Protein AF-A0A8T2WSV2-F1 (afdb_monomer_lite)

Structure (mmCIF, N/CA/C/O backbone):
data_AF-A0A8T2WSV2-F1
#
_entry.id   AF-A0A8T2WSV2-F1
#
loop_
_atom_site.group_PDB
_atom_site.id
_atom_site.type_symbol
_atom_site.label_atom_id
_atom_site.label_alt_id
_atom_site.label_comp_id
_atom_site.label_asym_id
_atom_site.label_entity_id
_atom_site.label_seq_id
_atom_site.pdbx_PDB_ins_code
_atom_site.Cartn_x
_atom_site.Cartn_y
_atom_site.Cartn_z
_atom_site.occupancy
_atom_site.B_iso_or_equiv
_atom_site.auth_seq_id
_atom_site.auth_comp_id
_atom_site.auth_asym_id
_atom_site.auth_atom_id
_atom_site.pdbx_PDB_model_num
ATOM 1 N N . CYS A 1 1 ? 19.394 -16.158 -16.294 1.00 83.94 1 CYS A N 1
ATOM 2 C CA . CYS A 1 1 ? 19.878 -14.845 -16.776 1.00 83.94 1 CYS A CA 1
ATOM 3 C C . CYS A 1 1 ? 18.681 -14.036 -17.271 1.00 83.94 1 CYS A C 1
ATOM 5 O O . CYS A 1 1 ? 17.836 -14.617 -17.945 1.00 83.94 1 CYS A O 1
ATOM 7 N N . VAL A 1 2 ? 18.602 -12.743 -16.931 1.00 94.44 2 VAL A N 1
ATOM 8 C CA . VAL A 1 2 ? 17.481 -11.845 -17.284 1.00 94.44 2 VAL A CA 1
ATOM 9 C C . VAL A 1 2 ? 17.234 -11.789 -18.789 1.00 94.44 2 VAL A C 1
ATOM 11 O O . VAL A 1 2 ? 16.086 -11.891 -19.203 1.00 94.44 2 VAL A O 1
ATOM 14 N N . ARG A 1 3 ? 18.295 -11.767 -19.607 1.00 94.62 3 ARG A N 1
ATOM 15 C CA . ARG A 1 3 ? 18.187 -11.818 -21.074 1.00 94.62 3 ARG A CA 1
ATOM 16 C C . ARG A 1 3 ? 17.367 -13.021 -21.554 1.00 94.62 3 ARG A C 1
ATOM 18 O O . ARG A 1 3 ? 16.332 -12.837 -22.171 1.00 94.62 3 ARG A O 1
ATOM 25 N N . LYS A 1 4 ? 17.735 -14.237 -21.127 1.00 96.75 4 LYS A N 1
ATOM 26 C CA . LYS A 1 4 ? 17.003 -15.476 -21.464 1.00 96.75 4 LYS A CA 1
ATOM 27 C C . LYS A 1 4 ? 15.525 -15.424 -21.052 1.00 96.75 4 LYS A C 1
ATOM 29 O O . LYS A 1 4 ? 14.680 -15.997 -21.730 1.00 96.75 4 LYS A O 1
ATOM 34 N N . PHE A 1 5 ? 15.210 -14.788 -19.922 1.00 97.94 5 PHE A N 1
ATOM 35 C CA . PHE A 1 5 ? 13.823 -14.644 -19.483 1.00 97.94 5 PHE A CA 1
ATOM 36 C C . PHE A 1 5 ? 13.072 -13.608 -20.333 1.00 97.94 5 PHE A C 1
ATOM 38 O O . PHE A 1 5 ? 11.954 -13.881 -20.761 1.00 97.94 5 PHE A O 1
ATOM 45 N N . SER A 1 6 ? 13.705 -12.479 -20.660 1.00 96.06 6 SER A N 1
ATOM 46 C CA . SER A 1 6 ? 13.171 -11.475 -21.589 1.00 96.06 6 SER A CA 1
ATOM 47 C C . SER A 1 6 ? 12.879 -12.067 -22.968 1.00 96.06 6 SER A C 1
ATOM 49 O O . SER A 1 6 ? 11.785 -11.867 -23.492 1.00 96.06 6 SER A O 1
ATOM 51 N N . ASP A 1 7 ? 13.805 -12.858 -23.516 1.00 95.81 7 ASP A N 1
ATOM 52 C CA . ASP A 1 7 ? 13.671 -13.507 -24.829 1.00 95.81 7 ASP A CA 1
ATOM 53 C C . ASP A 1 7 ? 12.511 -14.514 -24.872 1.00 95.81 7 ASP A C 1
ATOM 55 O O . ASP A 1 7 ? 11.980 -14.816 -25.936 1.00 95.81 7 ASP A O 1
ATOM 59 N N . SER A 1 8 ? 12.080 -15.026 -23.712 1.00 97.62 8 SER A N 1
ATOM 60 C CA . SER A 1 8 ? 10.947 -15.953 -23.626 1.00 97.62 8 SER A CA 1
ATOM 61 C C . SER A 1 8 ? 9.575 -15.284 -23.777 1.00 97.62 8 SER A C 1
ATOM 63 O O . SER A 1 8 ? 8.568 -15.985 -23.828 1.00 97.62 8 SER A O 1
ATOM 65 N N . GLY A 1 9 ? 9.509 -13.947 -23.785 1.00 96.69 9 GLY A N 1
ATOM 66 C CA . GLY A 1 9 ? 8.253 -13.193 -23.880 1.00 96.69 9 GLY A CA 1
ATOM 67 C C . GLY A 1 9 ? 7.376 -13.239 -22.621 1.00 96.69 9 GLY A C 1
ATOM 68 O O . GLY A 1 9 ? 6.286 -12.672 -22.613 1.00 96.69 9 GLY A O 1
ATOM 69 N N . LYS A 1 10 ? 7.835 -13.883 -21.539 1.00 98.12 10 LYS A N 1
ATOM 70 C CA . LYS A 1 10 ? 7.108 -13.943 -20.262 1.00 98.12 10 LYS A CA 1
ATOM 71 C C . LYS A 1 10 ? 7.056 -12.571 -19.573 1.00 98.12 10 LYS A C 1
ATOM 73 O O . LYS A 1 10 ? 7.973 -11.771 -19.778 1.00 98.12 10 LYS A O 1
ATOM 78 N N . PRO A 1 11 ? 6.029 -12.293 -18.748 1.00 98.31 11 PRO A N 1
ATOM 79 C CA . PRO A 1 11 ? 5.915 -11.022 -18.038 1.00 98.31 11 PRO A CA 1
ATOM 80 C C . PRO A 1 11 ? 7.121 -10.722 -17.142 1.00 98.31 11 PRO A C 1
ATOM 82 O O . PRO A 1 11 ? 7.507 -11.550 -16.319 1.00 98.31 11 PRO A O 1
ATOM 85 N N . ILE A 1 12 ? 7.679 -9.520 -17.268 1.00 98.38 12 ILE A N 1
ATOM 86 C CA . ILE A 1 12 ? 8.716 -8.960 -16.398 1.00 98.38 12 ILE A CA 1
ATOM 87 C C . ILE A 1 12 ? 8.148 -7.704 -15.751 1.00 98.38 12 ILE A C 1
ATOM 89 O O . ILE A 1 12 ? 7.806 -6.750 -16.444 1.00 98.38 12 ILE A O 1
ATOM 93 N N . GLY A 1 13 ? 8.087 -7.701 -14.424 1.00 98.06 13 GLY A N 1
ATOM 94 C CA . GLY A 1 13 ? 7.873 -6.497 -13.638 1.00 98.06 13 GLY A CA 1
ATOM 95 C C . GLY A 1 13 ? 9.214 -5.947 -13.158 1.00 98.06 13 GLY A C 1
ATOM 96 O O . GLY A 1 13 ? 10.043 -6.705 -12.651 1.00 98.06 13 GLY A O 1
ATOM 97 N N . SER A 1 14 ? 9.439 -4.647 -13.319 1.00 98.06 14 SER A N 1
ATOM 98 C CA . SER A 1 14 ? 10.581 -3.943 -12.740 1.00 98.06 14 SER A CA 1
ATOM 99 C C . SER A 1 14 ? 10.152 -2.610 -12.138 1.00 98.06 14 SER A C 1
ATOM 101 O O . SER A 1 14 ? 9.252 -1.944 -12.641 1.00 98.06 14 SER A O 1
ATOM 103 N N . ILE A 1 15 ? 10.768 -2.219 -11.029 1.00 97.62 15 ILE A N 1
ATOM 104 C CA . ILE A 1 15 ? 10.386 -1.013 -10.296 1.00 97.62 15 ILE A CA 1
ATOM 105 C C . ILE A 1 15 ? 11.621 -0.314 -9.735 1.00 97.62 15 ILE A C 1
ATOM 107 O O . ILE A 1 15 ? 12.613 -0.968 -9.396 1.00 97.62 15 ILE A O 1
ATOM 111 N N . CYS A 1 16 ? 11.569 1.016 -9.622 1.00 93.88 16 CYS A N 1
ATOM 112 C CA . CYS A 1 16 ? 12.642 1.817 -9.031 1.00 93.88 16 CYS A CA 1
ATOM 113 C C . CYS A 1 16 ? 13.994 1.542 -9.723 1.00 93.88 16 CYS A C 1
ATOM 115 O O . CYS A 1 16 ? 14.119 1.771 -10.926 1.00 93.88 16 CYS A O 1
ATOM 117 N N . HIS A 1 17 ? 14.992 1.016 -9.010 1.00 97.25 17 HIS A N 1
ATOM 118 C CA . HIS A 1 17 ? 16.324 0.731 -9.558 1.00 97.25 17 HIS A CA 1
ATOM 119 C C . HIS A 1 17 ? 16.458 -0.647 -10.224 1.00 97.25 17 HIS A C 1
ATOM 121 O O . HIS A 1 17 ? 17.469 -0.906 -10.878 1.00 97.25 17 HIS A O 1
ATOM 127 N N . GLY A 1 18 ? 15.440 -1.515 -10.145 1.00 96.44 18 GLY A N 1
ATOM 128 C CA . GLY A 1 18 ? 15.451 -2.819 -10.825 1.00 96.44 18 GLY A CA 1
ATOM 129 C C . GLY A 1 18 ? 15.656 -2.704 -12.342 1.00 96.44 18 GLY A C 1
ATOM 130 O O . GLY A 1 18 ? 16.174 -3.616 -12.988 1.00 96.44 18 GLY A O 1
ATOM 131 N N . HIS A 1 19 ? 15.318 -1.547 -12.918 1.00 96.12 19 HIS A N 1
ATOM 132 C CA . HIS A 1 19 ? 15.505 -1.223 -14.330 1.00 96.12 19 HIS A CA 1
ATOM 133 C C . HIS A 1 19 ? 16.965 -1.270 -14.787 1.00 96.12 19 HIS A C 1
ATOM 135 O O . HIS A 1 19 ? 17.211 -1.605 -15.944 1.00 96.12 19 HIS A O 1
ATOM 141 N N . LEU A 1 20 ? 17.933 -1.017 -13.897 1.00 97.38 20 LEU A N 1
ATOM 142 C CA . LEU A 1 20 ? 19.360 -1.094 -14.235 1.00 97.38 20 LEU A CA 1
ATOM 143 C C . LEU A 1 20 ? 19.755 -2.498 -14.704 1.00 97.38 20 LEU A C 1
ATOM 145 O O . LEU A 1 20 ? 20.563 -2.646 -15.617 1.00 97.38 20 LEU A O 1
ATOM 149 N N . ILE A 1 21 ? 19.131 -3.533 -14.138 1.00 97.56 21 ILE A N 1
ATOM 150 C CA . ILE A 1 21 ? 19.370 -4.921 -14.542 1.00 97.56 21 ILE A CA 1
ATOM 151 C C . ILE A 1 21 ? 18.804 -5.174 -15.946 1.00 97.56 21 ILE A C 1
ATOM 153 O O . ILE A 1 21 ? 19.440 -5.850 -16.755 1.00 97.56 21 ILE A O 1
ATOM 157 N N . LEU A 1 22 ? 17.631 -4.612 -16.264 1.00 96.94 22 LEU A N 1
ATOM 158 C CA . LEU A 1 22 ? 17.036 -4.732 -17.600 1.00 96.94 22 LEU A CA 1
ATOM 159 C C . LEU A 1 22 ? 17.861 -3.987 -18.657 1.00 96.94 22 LEU A C 1
ATOM 161 O O . LEU A 1 22 ? 18.062 -4.513 -19.753 1.00 96.94 22 LEU 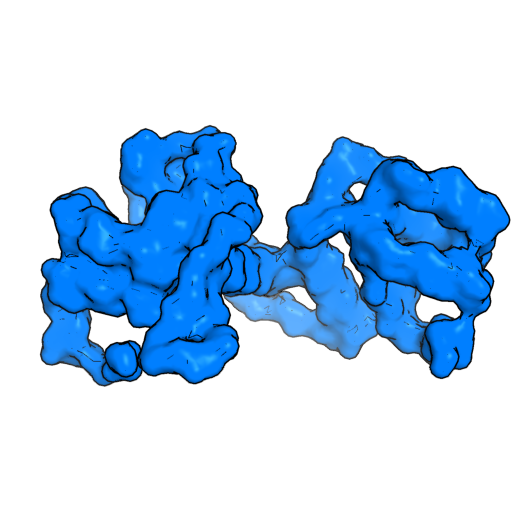A O 1
ATOM 165 N N . ALA A 1 23 ? 18.366 -2.799 -18.315 1.00 97.12 23 ALA A N 1
ATOM 166 C CA . ALA A 1 23 ? 19.265 -2.018 -19.157 1.00 97.12 23 ALA A CA 1
ATOM 167 C C . ALA A 1 23 ? 20.560 -2.792 -19.444 1.00 97.12 23 ALA A C 1
ATOM 169 O O . ALA A 1 23 ? 20.882 -3.039 -20.605 1.00 97.12 23 ALA A O 1
ATOM 170 N N . ALA A 1 24 ? 21.235 -3.290 -18.403 1.00 97.50 24 ALA A N 1
ATOM 171 C CA . ALA A 1 24 ? 22.454 -4.091 -18.539 1.00 97.50 24 ALA A CA 1
ATOM 172 C C . ALA A 1 24 ? 22.236 -5.391 -19.339 1.00 97.50 24 ALA A C 1
ATOM 174 O O . ALA A 1 24 ? 23.123 -5.858 -20.055 1.00 97.50 24 ALA A O 1
ATOM 175 N N . ALA A 1 25 ? 21.042 -5.984 -19.258 1.00 96.50 25 ALA A N 1
ATOM 176 C CA . ALA A 1 25 ? 20.685 -7.161 -20.044 1.00 96.50 25 ALA A CA 1
ATOM 177 C C . ALA A 1 25 ? 20.421 -6.851 -21.533 1.00 96.50 25 ALA A C 1
ATOM 179 O O . ALA A 1 25 ? 20.421 -7.786 -22.343 1.00 96.50 25 ALA A O 1
ATOM 180 N N . GLY A 1 26 ? 20.245 -5.578 -21.907 1.00 95.56 26 GLY A N 1
ATOM 181 C CA . GLY A 1 26 ? 19.813 -5.142 -23.239 1.00 95.56 26 GLY A CA 1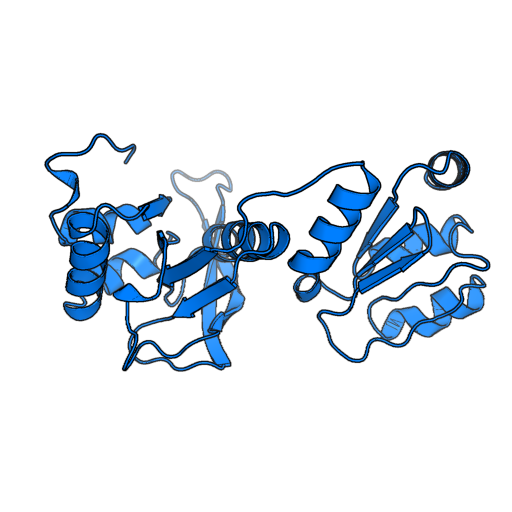
ATOM 182 C C . GLY A 1 26 ? 18.318 -5.365 -23.493 1.00 95.56 26 GLY A C 1
ATOM 183 O O . GLY A 1 26 ? 17.877 -5.354 -24.638 1.00 95.56 26 GLY A O 1
ATOM 184 N N . SER A 1 27 ? 17.532 -5.596 -22.438 1.00 96.88 27 SER A N 1
ATOM 185 C CA . SER A 1 27 ? 16.125 -6.013 -22.528 1.00 96.88 27 SER A CA 1
ATOM 186 C C . SER A 1 27 ? 15.142 -4.851 -22.712 1.00 96.88 27 SER A C 1
ATOM 188 O O . SER A 1 27 ? 13.955 -5.084 -22.919 1.00 96.88 27 SER A O 1
ATOM 190 N N . VAL A 1 28 ? 15.624 -3.605 -22.654 1.00 97.44 28 VAL A N 1
ATOM 191 C CA . VAL A 1 28 ? 14.808 -2.383 -22.794 1.00 97.44 28 VAL A CA 1
ATOM 192 C C . VAL A 1 28 ? 14.897 -1.736 -24.181 1.00 97.44 28 VAL A C 1
ATOM 194 O O . VAL A 1 28 ? 14.181 -0.776 -24.450 1.00 97.44 28 VAL A O 1
ATOM 197 N N . LYS A 1 29 ? 15.738 -2.252 -25.086 1.00 97.69 29 LYS A N 1
ATOM 198 C CA . LYS A 1 29 ? 15.943 -1.661 -26.416 1.00 97.69 29 LYS A CA 1
ATOM 199 C C . LYS A 1 29 ? 14.646 -1.660 -27.236 1.00 97.69 29 LYS A C 1
ATOM 201 O O . LYS A 1 29 ? 14.061 -2.715 -27.473 1.00 97.69 29 LYS A O 1
ATOM 206 N N . GLY A 1 30 ? 14.214 -0.480 -27.680 1.00 97.44 30 GLY A N 1
ATOM 207 C CA . GLY A 1 30 ? 12.963 -0.259 -28.413 1.00 97.44 30 GLY A CA 1
ATOM 208 C C . GLY A 1 30 ? 11.696 -0.407 -27.565 1.00 97.44 30 GLY A C 1
ATOM 209 O O . GLY A 1 30 ? 10.598 -0.416 -28.115 1.00 97.44 30 GLY A O 1
ATOM 210 N N . ARG A 1 31 ? 11.822 -0.549 -26.240 1.00 97.69 31 ARG A N 1
ATOM 211 C CA . ARG A 1 31 ? 10.694 -0.758 -25.322 1.00 97.69 31 ARG A CA 1
ATOM 212 C C . ARG A 1 31 ? 10.289 0.542 -24.662 1.00 97.69 31 ARG A C 1
ATOM 214 O O . ARG A 1 31 ? 11.152 1.354 -24.333 1.00 97.69 31 ARG A O 1
ATOM 221 N N . LYS A 1 32 ? 8.992 0.734 -24.431 1.00 98.25 32 LYS A N 1
ATOM 222 C CA . LYS A 1 32 ? 8.521 1.850 -23.600 1.00 98.25 32 LYS A CA 1
ATOM 223 C C . LYS A 1 32 ? 8.690 1.483 -22.134 1.00 98.25 32 LYS A C 1
ATOM 225 O O . LYS A 1 32 ? 8.205 0.442 -21.699 1.00 98.25 32 LYS A O 1
ATOM 230 N N . CYS A 1 33 ? 9.343 2.342 -21.364 1.00 95.62 33 CYS A N 1
ATOM 231 C CA . CYS A 1 33 ? 9.461 2.153 -19.923 1.00 95.62 33 CYS A CA 1
ATOM 232 C C . CYS A 1 33 ? 9.521 3.482 -19.184 1.00 95.62 33 CYS A C 1
ATOM 234 O O . CYS A 1 33 ? 10.009 4.483 -19.713 1.00 95.62 33 CYS A O 1
ATOM 236 N N . THR A 1 34 ? 9.075 3.445 -17.936 1.00 97.44 34 THR A N 1
ATOM 237 C CA . THR A 1 34 ? 9.332 4.489 -16.946 1.00 97.44 34 THR A CA 1
ATOM 238 C C . THR A 1 34 ? 10.208 3.937 -15.820 1.00 97.44 34 THR A C 1
ATOM 240 O O . THR A 1 34 ? 10.460 2.738 -15.753 1.00 97.44 34 THR A O 1
ATOM 243 N N . ALA A 1 35 ? 10.709 4.805 -14.950 1.00 95.75 35 ALA A N 1
ATOM 244 C CA . ALA A 1 35 ? 11.482 4.468 -13.757 1.00 95.75 35 ALA A CA 1
ATOM 245 C C . ALA A 1 35 ? 11.561 5.710 -12.857 1.00 95.75 35 ALA A C 1
ATOM 247 O O . ALA A 1 35 ? 10.963 6.744 -13.152 1.00 95.75 35 ALA A O 1
ATOM 248 N N . LEU A 1 36 ? 12.336 5.650 -11.772 1.00 93.00 36 LEU A N 1
ATOM 249 C CA . LEU A 1 36 ? 12.741 6.871 -11.074 1.00 93.00 36 LEU A CA 1
ATOM 250 C C . LEU A 1 36 ? 13.459 7.812 -12.062 1.00 93.00 36 LEU A C 1
ATOM 252 O O . LEU A 1 36 ? 14.318 7.357 -12.812 1.00 93.00 36 LEU A O 1
ATOM 256 N N . HIS A 1 37 ? 13.128 9.110 -12.035 1.00 91.69 37 HIS A N 1
ATOM 257 C CA . HIS A 1 37 ? 13.631 10.129 -12.974 1.00 91.69 37 HIS A CA 1
ATOM 258 C C . HIS A 1 37 ? 15.150 10.048 -13.223 1.00 91.69 37 HIS A C 1
ATOM 260 O O . HIS A 1 37 ? 15.607 10.114 -14.360 1.00 91.69 37 HIS A O 1
ATOM 266 N N . ALA A 1 38 ? 15.935 9.799 -12.168 1.00 94.12 38 ALA A N 1
ATOM 267 C CA . ALA A 1 38 ? 17.392 9.674 -12.243 1.00 94.12 38 ALA A CA 1
ATOM 268 C C . ALA A 1 38 ? 17.900 8.539 -13.162 1.00 94.12 38 ALA A C 1
ATOM 270 O O . ALA A 1 38 ? 19.047 8.578 -13.598 1.00 94.12 38 ALA A O 1
ATOM 271 N N . LEU A 1 39 ? 17.071 7.535 -13.473 1.00 96.12 39 LEU A N 1
ATOM 272 C CA . LEU A 1 39 ? 17.420 6.432 -14.373 1.00 96.12 39 LEU A CA 1
ATOM 273 C C . LEU A 1 39 ? 17.113 6.729 -15.847 1.00 96.12 39 LEU A C 1
ATOM 275 O O . LEU A 1 39 ? 17.531 5.949 -16.703 1.00 96.12 39 LEU A O 1
ATOM 279 N N . GLY A 1 40 ? 16.421 7.831 -16.155 1.00 96.75 40 GLY A N 1
ATOM 280 C CA . GLY A 1 40 ? 16.062 8.216 -17.522 1.00 96.75 40 GLY A CA 1
ATOM 281 C C . GLY A 1 40 ? 17.252 8.177 -18.491 1.00 96.75 40 GLY A C 1
ATOM 282 O O . GLY A 1 40 ? 17.176 7.450 -19.481 1.00 96.75 40 GLY A O 1
ATOM 283 N N . PRO A 1 41 ? 18.387 8.845 -18.197 1.00 98.06 41 PRO A N 1
ATOM 284 C CA . PRO A 1 41 ? 19.562 8.826 -19.072 1.00 98.06 41 PRO A CA 1
ATOM 285 C C . PRO A 1 41 ? 20.103 7.419 -19.359 1.00 98.06 41 PRO A C 1
ATOM 287 O O . PRO A 1 41 ? 20.399 7.106 -20.508 1.00 98.06 41 PRO A O 1
ATOM 290 N N . VAL A 1 42 ? 20.172 6.547 -18.344 1.00 97.88 42 VAL A N 1
ATOM 291 C CA . VAL A 1 42 ? 20.655 5.161 -18.498 1.00 97.88 42 VAL A CA 1
ATOM 292 C C . VAL A 1 42 ? 19.717 4.347 -19.388 1.00 97.88 42 VAL A C 1
ATOM 294 O O . VAL A 1 42 ? 20.164 3.546 -20.203 1.00 97.88 42 VAL A O 1
ATOM 297 N N . LEU A 1 43 ? 18.406 4.543 -19.247 1.00 97.94 43 LEU A N 1
ATOM 298 C CA . LEU A 1 43 ? 17.416 3.824 -20.045 1.00 97.94 43 LEU A CA 1
ATOM 299 C C . LEU A 1 43 ? 17.374 4.315 -21.493 1.00 97.94 43 LEU A C 1
ATOM 301 O O . LEU A 1 43 ? 17.255 3.494 -22.401 1.00 97.94 43 LEU A O 1
ATOM 305 N N . ILE A 1 44 ? 17.526 5.622 -21.711 1.00 98.25 44 ILE A N 1
ATOM 306 C CA . ILE A 1 44 ? 17.653 6.213 -23.049 1.00 98.25 44 ILE A CA 1
ATOM 307 C C . ILE A 1 44 ? 18.902 5.667 -23.749 1.00 98.25 44 ILE A C 1
ATOM 309 O O . ILE A 1 44 ? 18.800 5.204 -24.884 1.00 98.25 44 ILE A O 1
ATOM 313 N N . ASP A 1 45 ? 20.053 5.654 -23.070 1.00 98.19 45 ASP A N 1
ATOM 314 C CA . ASP A 1 45 ? 21.312 5.123 -23.617 1.00 98.19 45 ASP A CA 1
ATOM 315 C C . ASP A 1 45 ? 21.230 3.614 -23.914 1.00 98.19 45 ASP A C 1
ATOM 317 O O . ASP A 1 45 ? 21.684 3.141 -24.956 1.00 98.19 45 ASP A O 1
ATOM 321 N N . ALA A 1 46 ? 20.514 2.857 -23.075 1.00 98.06 46 ALA A N 1
ATOM 322 C CA . ALA A 1 46 ? 20.189 1.451 -23.327 1.00 98.06 46 ALA A CA 1
ATOM 323 C C . ALA A 1 46 ? 19.180 1.233 -24.482 1.00 98.06 46 ALA A C 1
ATOM 325 O O . ALA A 1 46 ? 18.827 0.092 -24.802 1.00 98.06 46 ALA A O 1
ATOM 326 N N . GLY A 1 47 ? 18.718 2.308 -25.128 1.00 98.00 47 GLY A N 1
ATOM 327 C CA . GLY A 1 47 ? 17.858 2.290 -26.307 1.00 98.00 47 GLY A CA 1
ATOM 328 C C . GLY A 1 47 ? 16.364 2.202 -26.007 1.00 98.00 47 GLY A C 1
ATOM 329 O O . GLY A 1 47 ? 15.608 1.806 -26.894 1.00 98.00 47 GLY A O 1
ATOM 330 N N . ALA A 1 48 ? 15.924 2.513 -24.788 1.00 98.25 48 ALA A N 1
ATOM 331 C CA . ALA A 1 48 ? 14.509 2.524 -24.436 1.00 98.25 48 ALA A CA 1
ATOM 332 C C . ALA A 1 48 ? 13.780 3.772 -24.961 1.00 98.25 48 ALA A C 1
ATOM 334 O O . ALA A 1 48 ? 14.335 4.868 -25.045 1.00 98.25 48 ALA A O 1
ATOM 335 N N . HIS A 1 49 ? 12.486 3.624 -25.239 1.00 98.31 49 HIS A N 1
ATOM 336 C CA . HIS A 1 49 ? 11.566 4.741 -25.427 1.00 98.31 49 HIS A CA 1
ATOM 337 C C . HIS A 1 49 ? 11.117 5.251 -24.055 1.00 98.31 49 HIS A C 1
ATOM 339 O O . HIS A 1 49 ? 10.110 4.806 -23.501 1.00 98.31 49 HIS A O 1
ATOM 345 N N . TRP A 1 50 ? 11.909 6.160 -23.491 1.00 97.88 50 TRP A N 1
ATOM 346 C CA . TRP A 1 50 ? 11.678 6.708 -22.159 1.00 97.88 50 TRP A CA 1
ATOM 347 C C . TRP A 1 50 ? 10.334 7.430 -22.044 1.00 97.88 50 TRP A C 1
ATOM 349 O O . TRP A 1 50 ? 10.014 8.317 -22.838 1.00 97.88 50 TRP A O 1
ATOM 359 N N . ILE A 1 51 ? 9.570 7.057 -21.019 1.00 98.06 51 ILE A N 1
ATOM 360 C CA . ILE A 1 51 ? 8.339 7.729 -20.619 1.00 98.06 51 ILE A CA 1
ATOM 361 C C . ILE A 1 51 ? 8.606 8.445 -19.297 1.00 98.06 51 ILE A C 1
ATOM 363 O O . ILE A 1 51 ? 8.692 7.817 -18.238 1.00 98.06 51 ILE A O 1
ATOM 367 N N . GLU A 1 52 ? 8.734 9.766 -19.387 1.00 96.88 52 GLU A N 1
ATOM 368 C CA . GLU A 1 52 ? 8.945 10.644 -18.241 1.00 96.88 52 GLU A CA 1
ATOM 369 C C . GLU A 1 52 ? 7.780 10.513 -17.242 1.00 96.88 52 GLU A C 1
ATOM 371 O O . GLU A 1 52 ? 6.628 10.762 -17.625 1.00 96.88 52 GLU A O 1
ATOM 376 N N . PRO A 1 53 ? 8.039 10.115 -15.983 1.00 96.00 53 PRO A N 1
ATOM 377 C CA . PRO A 1 53 ? 6.987 10.009 -14.984 1.00 96.00 53 PRO A CA 1
ATOM 378 C C . PRO A 1 53 ? 6.466 11.393 -14.589 1.00 96.00 53 PRO A C 1
ATOM 380 O O . PRO A 1 53 ? 7.214 12.264 -14.152 1.00 96.00 53 PRO A O 1
ATOM 383 N N . LYS A 1 54 ? 5.151 11.584 -14.682 1.00 95.31 54 LYS A N 1
ATOM 384 C CA . LYS A 1 54 ? 4.441 12.772 -14.190 1.00 95.31 54 LYS A CA 1
ATOM 385 C C . LYS A 1 54 ? 4.263 12.715 -12.680 1.00 95.31 54 LYS A C 1
ATOM 387 O O . LYS A 1 54 ? 4.291 13.746 -12.011 1.00 95.31 54 LYS A O 1
ATOM 392 N N . THR A 1 55 ? 4.059 11.516 -12.138 1.00 94.88 55 THR A N 1
ATOM 393 C CA . THR A 1 55 ? 3.900 11.292 -10.701 1.00 94.88 55 THR A CA 1
ATOM 394 C C . THR A 1 55 ? 4.743 10.119 -10.214 1.00 94.88 55 THR A C 1
ATOM 396 O O . THR A 1 55 ? 5.212 9.276 -10.974 1.00 94.88 55 THR A O 1
ATOM 399 N N . ARG A 1 56 ? 4.896 10.022 -8.890 1.00 93.50 56 ARG A N 1
ATOM 400 C CA . ARG A 1 56 ? 5.565 8.888 -8.233 1.00 93.50 56 ARG A CA 1
ATOM 401 C C . ARG A 1 56 ? 4.748 7.584 -8.266 1.00 93.50 56 ARG A C 1
ATOM 403 O O . ARG A 1 56 ? 5.237 6.569 -7.775 1.00 93.50 56 ARG A O 1
ATOM 410 N N . MET A 1 57 ? 3.520 7.619 -8.782 1.00 95.81 57 MET A N 1
ATOM 411 C CA . MET A 1 57 ? 2.614 6.469 -8.886 1.00 95.81 57 MET A CA 1
ATOM 412 C C . MET A 1 57 ? 2.563 5.889 -10.304 1.00 95.81 57 MET A C 1
ATOM 414 O O . MET A 1 57 ? 1.973 4.830 -10.490 1.00 95.81 57 MET A O 1
ATOM 418 N N . ASP A 1 58 ? 3.181 6.556 -11.281 1.00 96.75 58 ASP A N 1
ATOM 419 C CA . ASP A 1 58 ? 3.048 6.184 -12.685 1.00 96.75 58 ASP A CA 1
ATOM 420 C C . ASP A 1 58 ? 3.641 4.796 -12.968 1.00 96.75 58 ASP A C 1
ATOM 422 O O . ASP A 1 58 ? 4.694 4.406 -12.442 1.00 96.75 58 ASP A O 1
ATOM 426 N N . CYS A 1 59 ? 2.959 4.069 -13.850 1.00 98.12 59 CYS A N 1
ATOM 427 C CA . CYS A 1 59 ? 3.407 2.808 -14.418 1.00 98.12 59 CYS A CA 1
ATOM 428 C C . CYS A 1 59 ? 3.369 2.860 -15.946 1.00 98.12 59 CYS A C 1
ATOM 430 O O . CYS A 1 59 ? 2.570 3.575 -16.549 1.00 98.12 59 CYS A O 1
ATOM 432 N N . VAL A 1 60 ? 4.204 2.045 -16.588 1.00 98.25 60 VAL A N 1
ATOM 433 C CA . VAL A 1 60 ? 4.163 1.810 -18.035 1.00 98.25 60 VAL A CA 1
ATOM 434 C C . VAL A 1 60 ? 4.183 0.314 -18.298 1.00 98.25 60 VAL A C 1
ATOM 436 O O . VAL A 1 60 ? 5.080 -0.387 -17.829 1.00 98.25 60 VAL A O 1
ATOM 439 N N . ALA A 1 61 ? 3.210 -0.158 -19.076 1.00 98.00 61 ALA A N 1
ATOM 440 C CA . ALA A 1 61 ? 3.199 -1.499 -19.644 1.00 98.00 61 ALA A CA 1
ATOM 441 C C . ALA A 1 61 ? 3.422 -1.424 -21.159 1.00 98.00 61 ALA A C 1
ATOM 443 O O . ALA A 1 61 ? 2.693 -0.735 -21.874 1.00 98.00 61 ALA A O 1
ATOM 444 N N . ASP A 1 62 ? 4.413 -2.162 -21.641 1.00 97.88 62 ASP A N 1
ATOM 445 C CA . ASP A 1 62 ? 4.705 -2.343 -23.058 1.00 97.88 62 ASP A CA 1
ATOM 446 C C . ASP A 1 62 ? 4.818 -3.838 -23.333 1.00 97.88 62 ASP A C 1
ATOM 448 O O . ASP A 1 62 ? 5.820 -4.462 -22.987 1.00 97.88 62 ASP A O 1
ATOM 452 N N . GLY A 1 63 ? 3.767 -4.450 -23.881 1.00 94.94 63 GLY A N 1
ATOM 453 C CA . GLY A 1 63 ? 3.684 -5.904 -24.025 1.00 94.94 63 GLY A CA 1
ATOM 454 C C . GLY A 1 63 ? 3.900 -6.626 -22.688 1.00 94.94 63 GLY A C 1
ATOM 455 O O . GLY A 1 63 ? 3.137 -6.452 -21.743 1.00 94.94 63 GLY A O 1
ATOM 456 N N . ASN A 1 64 ? 4.954 -7.440 -22.613 1.00 95.69 64 ASN A N 1
ATOM 457 C CA . ASN A 1 64 ? 5.314 -8.224 -21.431 1.00 95.69 64 ASN A CA 1
ATOM 458 C C . ASN A 1 64 ? 6.206 -7.489 -20.410 1.00 95.69 64 ASN A C 1
ATOM 460 O O . ASN A 1 64 ? 6.566 -8.097 -19.408 1.00 95.69 64 ASN A O 1
ATOM 464 N N . ILE A 1 65 ? 6.607 -6.235 -20.643 1.00 97.25 65 ILE A N 1
ATOM 465 C CA . ILE A 1 65 ? 7.421 -5.465 -19.689 1.00 97.25 65 ILE A CA 1
ATOM 466 C C . ILE A 1 65 ? 6.525 -4.456 -18.967 1.00 97.25 65 ILE A C 1
ATOM 468 O O . ILE A 1 65 ? 5.914 -3.598 -19.599 1.00 97.25 65 ILE A O 1
ATOM 472 N N . ILE A 1 66 ? 6.466 -4.567 -17.641 1.00 98.50 66 ILE A N 1
ATOM 473 C CA . ILE A 1 66 ? 5.740 -3.677 -16.737 1.00 98.50 66 ILE A CA 1
ATOM 474 C C . ILE A 1 66 ? 6.774 -2.933 -15.897 1.00 98.50 66 ILE A C 1
ATOM 476 O O . ILE A 1 66 ? 7.623 -3.548 -15.251 1.00 98.50 66 ILE A O 1
ATOM 480 N N . THR A 1 67 ? 6.696 -1.608 -15.898 1.00 98.25 67 THR A N 1
ATOM 481 C CA . THR A 1 67 ? 7.639 -0.730 -15.202 1.00 98.25 67 THR A CA 1
ATOM 482 C C . THR A 1 67 ? 6.918 0.240 -14.284 1.00 98.25 67 THR A C 1
ATOM 484 O O . THR A 1 67 ? 5.868 0.760 -14.653 1.00 98.25 67 THR A O 1
ATOM 487 N N . GLY A 1 68 ? 7.465 0.470 -13.090 1.00 97.62 68 GLY A N 1
ATOM 488 C CA . GLY A 1 68 ? 6.929 1.419 -12.110 1.00 97.62 68 GLY A CA 1
ATOM 489 C C . GLY A 1 68 ? 8.006 2.335 -11.528 1.00 97.62 68 GLY A C 1
ATOM 490 O O . GLY A 1 68 ? 9.176 1.960 -11.406 1.00 97.62 68 GLY A O 1
ATOM 491 N N . VAL A 1 69 ? 7.613 3.544 -11.136 1.00 97.31 69 VAL A N 1
ATOM 492 C CA . VAL A 1 69 ? 8.554 4.585 -10.684 1.00 97.31 69 VAL A CA 1
ATOM 493 C C . VAL A 1 69 ? 9.153 4.266 -9.311 1.00 97.31 69 VAL A C 1
ATOM 495 O O . VAL A 1 69 ? 10.364 4.091 -9.190 1.00 97.31 69 VAL A O 1
ATOM 498 N N . ILE A 1 70 ? 8.314 4.167 -8.277 1.00 96.25 70 ILE A N 1
ATOM 499 C CA . ILE A 1 70 ? 8.688 3.793 -6.901 1.00 96.25 70 ILE A CA 1
ATOM 500 C C . ILE A 1 70 ? 7.571 2.962 -6.258 1.00 96.25 70 ILE A C 1
ATOM 502 O O . ILE A 1 70 ? 6.525 2.765 -6.867 1.00 96.25 70 ILE A O 1
ATOM 506 N N . TYR A 1 71 ? 7.738 2.546 -4.998 1.00 96.75 71 TYR A N 1
ATOM 507 C CA . TYR A 1 71 ? 6.755 1.733 -4.268 1.00 96.75 71 TYR A CA 1
ATOM 508 C C . TYR A 1 71 ? 5.334 2.327 -4.215 1.00 96.75 71 TYR A C 1
ATOM 510 O O . TYR A 1 71 ? 4.364 1.597 -4.051 1.00 96.75 71 TYR A O 1
ATOM 518 N N . ARG A 1 72 ? 5.160 3.644 -4.394 1.00 96.62 72 ARG A N 1
ATOM 519 C CA . ARG A 1 72 ? 3.823 4.267 -4.489 1.00 96.62 72 ARG A CA 1
ATOM 520 C C . ARG A 1 72 ? 3.032 3.806 -5.715 1.00 96.62 72 ARG A C 1
ATOM 522 O O . ARG A 1 72 ? 1.812 3.875 -5.699 1.00 96.62 72 ARG A O 1
ATOM 529 N N . ALA A 1 73 ? 3.720 3.313 -6.740 1.00 97.62 73 ALA A N 1
ATOM 530 C CA . ALA A 1 73 ? 3.137 2.748 -7.946 1.00 97.62 73 ALA A CA 1
ATOM 531 C C . ALA A 1 73 ? 2.693 1.282 -7.777 1.00 97.62 73 ALA A C 1
ATOM 533 O O . ALA A 1 73 ? 2.079 0.733 -8.687 1.00 97.62 73 ALA A O 1
ATOM 534 N N . HIS A 1 74 ? 2.978 0.634 -6.633 1.00 98.62 74 HIS A N 1
ATOM 535 C CA . HIS A 1 74 ? 2.637 -0.775 -6.391 1.00 98.62 74 HIS A CA 1
ATOM 536 C C . HIS A 1 74 ? 1.197 -1.154 -6.759 1.00 98.62 74 HIS A C 1
ATOM 538 O O . HIS A 1 74 ? 1.049 -2.201 -7.388 1.00 98.62 74 HIS A O 1
ATOM 544 N N . PRO A 1 75 ? 0.151 -0.355 -6.456 1.00 98.56 75 PRO A N 1
ATOM 545 C CA . PRO A 1 75 ? -1.212 -0.730 -6.818 1.00 98.56 75 PRO A CA 1
ATOM 546 C C . PRO A 1 75 ? -1.387 -1.012 -8.314 1.00 98.56 75 PRO A C 1
ATOM 548 O O . PRO A 1 75 ? -1.804 -2.102 -8.708 1.00 98.56 75 PRO A O 1
ATOM 551 N N . GLU A 1 76 ? -1.017 -0.061 -9.170 1.00 98.31 76 GLU A N 1
ATOM 552 C CA . GLU A 1 76 ? -1.130 -0.235 -10.617 1.00 98.31 76 GLU A CA 1
ATOM 553 C C . GLU A 1 76 ? -0.092 -1.232 -11.145 1.00 98.31 76 GLU A C 1
ATOM 555 O O . GLU A 1 76 ? -0.432 -2.099 -11.949 1.00 98.31 76 GLU A O 1
ATOM 560 N N . TYR A 1 77 ? 1.144 -1.174 -10.646 1.00 98.62 77 TYR A N 1
ATOM 561 C CA . TYR A 1 77 ? 2.229 -2.076 -11.030 1.00 98.62 77 TYR A CA 1
ATOM 562 C C . TYR A 1 77 ? 1.849 -3.552 -10.831 1.00 98.62 77 TYR A C 1
ATOM 564 O O . TYR A 1 77 ? 1.943 -4.352 -11.765 1.00 98.62 77 TYR A O 1
ATOM 572 N N . ILE A 1 78 ? 1.355 -3.911 -9.641 1.00 98.75 78 ILE A N 1
ATOM 573 C CA . ILE A 1 78 ? 0.912 -5.274 -9.320 1.00 98.75 78 ILE A CA 1
ATOM 574 C C . ILE A 1 78 ? -0.299 -5.641 -10.180 1.00 98.75 78 ILE A C 1
ATOM 576 O O . ILE A 1 78 ? -0.340 -6.735 -10.743 1.00 98.75 78 ILE A O 1
ATOM 580 N N . ARG A 1 79 ? -1.263 -4.729 -10.353 1.00 98.38 79 ARG A N 1
ATOM 581 C CA . ARG A 1 79 ? -2.454 -4.971 -11.182 1.00 98.38 79 ARG A CA 1
ATOM 582 C C . ARG A 1 79 ? -2.102 -5.269 -12.640 1.00 98.38 79 ARG A C 1
ATOM 584 O O . ARG A 1 79 ? -2.671 -6.186 -13.237 1.00 98.38 79 ARG A O 1
ATOM 591 N N . LEU A 1 80 ? -1.180 -4.506 -13.223 1.00 98.38 80 LEU A N 1
ATOM 592 C CA . LEU A 1 80 ? -0.674 -4.723 -14.579 1.00 98.38 80 LEU A CA 1
ATOM 593 C C . LEU A 1 80 ? 0.064 -6.060 -14.678 1.00 98.38 80 LEU A C 1
ATOM 595 O O . LEU A 1 80 ? -0.148 -6.801 -15.637 1.00 98.38 80 LEU A O 1
ATOM 599 N N . PHE A 1 81 ? 0.864 -6.406 -13.668 1.00 98.62 81 PHE A N 1
ATOM 600 C CA . PHE A 1 81 ? 1.579 -7.678 -13.638 1.00 98.62 81 PHE A CA 1
ATOM 601 C C . PHE A 1 81 ? 0.629 -8.882 -13.539 1.00 98.62 81 PHE A C 1
ATOM 603 O O . PHE A 1 81 ? 0.762 -9.830 -14.310 1.00 98.62 81 PHE A O 1
ATOM 610 N N . VAL A 1 82 ? -0.397 -8.824 -12.680 1.00 98.50 82 VAL A N 1
ATOM 611 C CA . VAL A 1 82 ? -1.448 -9.857 -12.587 1.00 98.50 82 VAL A CA 1
ATOM 612 C C . VAL A 1 82 ? -2.158 -10.040 -13.930 1.00 98.50 82 VAL A C 1
ATOM 614 O O . VAL A 1 82 ? -2.354 -11.173 -14.366 1.00 98.50 82 VAL A O 1
ATOM 617 N N . ARG A 1 83 ? -2.493 -8.948 -14.628 1.00 97.75 83 ARG A N 1
ATOM 618 C CA . ARG A 1 83 ? -3.084 -9.017 -15.977 1.00 97.75 83 ARG A CA 1
ATOM 619 C C . ARG A 1 83 ? -2.146 -9.671 -16.986 1.00 97.75 83 ARG A C 1
ATOM 621 O O . ARG A 1 83 ? -2.595 -10.492 -17.779 1.00 97.75 83 ARG A O 1
ATOM 628 N N . ALA A 1 84 ? -0.857 -9.344 -16.948 1.00 98.00 84 ALA A N 1
ATOM 629 C CA . ALA A 1 84 ? 0.136 -9.934 -17.840 1.00 98.00 84 ALA A CA 1
ATOM 630 C C . ALA A 1 84 ? 0.332 -11.441 -17.596 1.00 98.00 84 ALA A C 1
ATOM 632 O O . ALA A 1 84 ? 0.649 -12.176 -18.528 1.00 98.00 84 ALA A O 1
ATOM 633 N N . LEU A 1 85 ? 0.078 -11.918 -16.374 1.00 98.31 85 LEU A N 1
ATOM 634 C CA . LEU A 1 85 ? 0.017 -13.346 -16.038 1.00 98.31 85 LEU A CA 1
ATOM 635 C C . LEU A 1 85 ? -1.289 -14.033 -16.492 1.00 98.31 85 LEU A C 1
ATOM 637 O O . LEU A 1 85 ? -1.462 -15.224 -16.249 1.00 98.31 85 LEU A O 1
ATOM 641 N N . GLY A 1 86 ? -2.214 -13.310 -17.132 1.00 97.62 86 GLY A N 1
ATOM 642 C CA . GLY A 1 86 ? -3.534 -13.818 -17.525 1.00 97.62 86 GLY A CA 1
ATOM 643 C C . GLY A 1 86 ? -4.576 -13.780 -16.403 1.00 97.62 86 GLY A C 1
ATOM 644 O O . GLY A 1 86 ? -5.666 -14.330 -16.551 1.00 97.62 86 GLY A O 1
ATOM 645 N N . GLY A 1 87 ? -4.262 -13.136 -15.277 1.00 97.75 87 GLY A N 1
ATOM 646 C CA . GLY A 1 87 ? -5.166 -12.999 -14.144 1.00 97.75 87 GLY A CA 1
ATOM 647 C C . GLY A 1 87 ? -6.301 -12.009 -14.412 1.00 97.75 87 GLY A C 1
ATOM 648 O O . GLY A 1 87 ? -6.106 -10.934 -14.987 1.00 97.75 87 GLY A O 1
ATOM 649 N N . LYS A 1 88 ? -7.499 -12.350 -13.930 1.00 97.00 88 LYS A N 1
ATOM 650 C CA . LYS A 1 88 ? -8.677 -11.478 -13.937 1.00 97.00 88 LYS A CA 1
ATOM 651 C C . LYS A 1 88 ? -9.151 -11.262 -12.504 1.00 97.00 88 LYS A C 1
ATOM 653 O O . LYS A 1 88 ? -9.527 -12.215 -11.833 1.00 97.00 88 LYS A O 1
ATOM 658 N N . VAL A 1 89 ? -9.158 -10.007 -12.060 1.00 97.25 89 VAL A N 1
ATOM 659 C CA . VAL A 1 89 ? -9.714 -9.620 -10.756 1.00 97.25 89 VAL A CA 1
ATOM 660 C C . VAL A 1 89 ? -11.191 -9.266 -10.925 1.00 97.25 89 VAL A C 1
ATOM 662 O O . VAL A 1 89 ? -11.554 -8.527 -11.842 1.00 97.25 89 VAL A O 1
ATOM 665 N N . THR A 1 90 ? -12.044 -9.807 -10.059 1.00 98.00 90 THR A N 1
ATOM 666 C CA . THR A 1 90 ? -13.499 -9.588 -10.048 1.00 98.00 90 THR A CA 1
ATOM 667 C C . THR A 1 90 ? -13.978 -9.299 -8.630 1.00 98.00 90 THR A C 1
ATOM 669 O O . THR A 1 90 ? -13.378 -9.786 -7.678 1.00 98.00 90 THR A O 1
ATOM 672 N N . GLY A 1 91 ? -15.072 -8.545 -8.481 1.00 97.50 91 GLY A N 1
ATOM 673 C CA . GLY A 1 91 ? -15.655 -8.232 -7.167 1.00 97.50 91 GLY A CA 1
ATOM 674 C C . GLY A 1 91 ? -14.937 -7.126 -6.380 1.00 97.50 91 GLY A C 1
ATOM 675 O O . GLY A 1 91 ? -15.265 -6.912 -5.218 1.00 97.50 91 GLY A O 1
ATOM 676 N N . SER A 1 92 ? -13.999 -6.413 -7.011 1.00 96.62 92 SER A N 1
ATOM 677 C CA . SER A 1 92 ? -13.148 -5.389 -6.390 1.00 96.62 92 SER A CA 1
ATOM 678 C C . SER A 1 92 ? -13.800 -4.018 -6.207 1.00 96.62 92 SER A C 1
ATOM 680 O O . SER A 1 92 ? -13.161 -3.127 -5.667 1.00 96.62 92 SER A O 1
ATOM 682 N N . ASP A 1 93 ? -15.030 -3.815 -6.686 1.00 97.62 93 ASP A N 1
ATOM 683 C CA . ASP A 1 93 ? -15.773 -2.567 -6.480 1.00 97.62 93 ASP A CA 1
ATOM 684 C C . ASP A 1 93 ? -16.254 -2.499 -5.023 1.00 97.62 93 ASP A C 1
ATOM 686 O O . ASP A 1 93 ? -17.360 -2.936 -4.686 1.00 97.62 93 ASP A O 1
ATOM 690 N N . LYS A 1 94 ? -15.318 -2.136 -4.143 1.00 98.62 94 LYS A N 1
ATOM 691 C CA . LYS A 1 94 ? -15.450 -2.089 -2.687 1.00 98.62 94 LYS A CA 1
ATOM 692 C C . LYS A 1 94 ? -14.689 -0.896 -2.135 1.00 98.62 94 LYS A C 1
ATOM 694 O O . LYS A 1 94 ? -13.614 -0.560 -2.641 1.00 98.62 94 LYS A O 1
ATOM 699 N N . ARG A 1 95 ? -15.211 -0.315 -1.059 1.00 98.75 95 ARG A N 1
ATOM 700 C CA . ARG A 1 95 ? -14.590 0.771 -0.304 1.00 98.75 95 ARG A CA 1
ATOM 701 C C . ARG A 1 95 ? -14.123 0.266 1.057 1.00 98.75 95 ARG A C 1
ATOM 703 O O . ARG A 1 95 ? -14.921 -0.243 1.836 1.00 98.75 95 ARG A O 1
ATOM 710 N N . ILE A 1 96 ? -12.838 0.399 1.359 1.00 98.94 96 ILE A N 1
ATOM 711 C CA . ILE A 1 96 ? -12.227 -0.171 2.566 1.00 98.94 96 ILE A CA 1
ATOM 712 C C . ILE A 1 96 ? -11.589 0.941 3.389 1.00 98.94 96 ILE A C 1
ATOM 714 O O . ILE A 1 96 ? -10.877 1.785 2.847 1.00 98.94 96 ILE A O 1
ATOM 718 N N . LEU A 1 97 ? -11.853 0.938 4.691 1.00 98.88 97 LEU A N 1
ATOM 719 C CA . LEU A 1 97 ? -11.289 1.889 5.639 1.00 98.88 97 LEU A CA 1
ATOM 720 C C . LEU A 1 97 ? -10.105 1.267 6.381 1.00 98.88 97 LEU A C 1
ATOM 722 O O . LEU A 1 97 ? -10.207 0.148 6.874 1.00 98.88 97 LEU A O 1
ATOM 726 N N . PHE A 1 98 ? -9.012 2.009 6.505 1.00 98.88 98 PHE A N 1
ATOM 727 C CA . PHE A 1 98 ? -7.870 1.698 7.356 1.00 98.88 98 PHE A CA 1
ATOM 728 C C . PHE A 1 98 ? -7.857 2.640 8.552 1.00 98.88 98 PHE A C 1
ATOM 730 O O . PHE A 1 98 ? -7.796 3.862 8.387 1.00 98.88 98 PHE A O 1
ATOM 737 N N . LEU A 1 99 ? -7.888 2.061 9.749 1.00 98.81 99 LEU A N 1
ATOM 738 C CA . LEU A 1 99 ? -7.713 2.792 10.996 1.00 98.81 99 LEU A CA 1
ATOM 739 C C . LEU A 1 99 ? -6.226 2.824 11.358 1.00 98.81 99 LEU A C 1
ATOM 741 O O . LEU A 1 99 ? -5.678 1.853 11.871 1.00 98.81 99 LEU A O 1
ATOM 745 N N . CYS A 1 100 ? -5.581 3.943 11.062 1.00 98.88 100 CYS A N 1
ATOM 746 C CA . CYS A 1 100 ? -4.154 4.162 11.239 1.00 98.88 100 CYS A CA 1
ATOM 747 C C . CYS A 1 100 ? -3.838 4.926 12.529 1.00 98.88 100 CYS A C 1
ATOM 749 O O . CYS A 1 100 ? -4.699 5.559 13.142 1.00 98.88 100 CYS A O 1
ATOM 751 N N . GLY A 1 101 ? -2.557 4.916 12.887 1.00 98.75 101 GLY A N 1
ATOM 752 C CA . GLY A 1 101 ? -1.999 5.715 13.966 1.00 98.75 101 GLY A CA 1
ATOM 7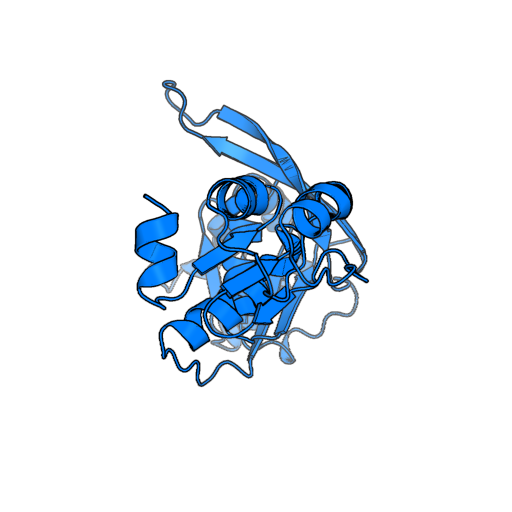53 C C . GLY A 1 101 ? -0.476 5.793 13.883 1.00 98.75 101 GLY A C 1
ATOM 754 O O . GLY A 1 101 ? 0.156 5.115 13.073 1.00 98.75 101 GLY A O 1
ATOM 755 N N . ASP A 1 102 ? 0.114 6.641 14.711 1.00 98.88 102 ASP A N 1
ATOM 756 C CA . ASP A 1 102 ? 1.554 6.829 14.808 1.00 98.88 102 ASP A CA 1
ATOM 757 C C . ASP A 1 102 ? 2.204 5.576 15.392 1.00 98.88 102 ASP A C 1
ATOM 759 O O . ASP A 1 102 ? 1.734 5.009 16.377 1.00 98.88 102 ASP A O 1
ATOM 763 N N . PHE A 1 103 ? 3.290 5.145 14.756 1.00 98.81 103 PHE A N 1
ATOM 764 C CA . PHE A 1 103 ? 3.989 3.892 15.028 1.00 98.81 103 PHE A CA 1
ATOM 765 C C . PHE A 1 103 ? 3.109 2.642 14.862 1.00 98.81 103 PHE A C 1
ATOM 767 O O . PHE A 1 103 ? 3.316 1.637 15.539 1.00 98.81 103 PHE A O 1
ATOM 774 N N . MET A 1 104 ? 2.148 2.665 13.931 1.00 98.81 104 MET A N 1
ATOM 775 C CA . MET A 1 104 ? 1.639 1.418 13.342 1.00 98.81 104 MET A CA 1
ATOM 776 C C . MET A 1 104 ? 2.756 0.693 12.573 1.00 98.81 104 MET A C 1
ATOM 778 O O . MET A 1 104 ? 3.733 1.326 12.162 1.00 98.81 104 MET A O 1
ATOM 782 N N . GLU A 1 105 ? 2.629 -0.621 12.391 1.00 98.81 105 GLU A N 1
ATOM 783 C CA . GLU A 1 105 ? 3.686 -1.424 11.761 1.00 98.81 105 GLU A CA 1
ATOM 784 C C . GLU A 1 105 ? 3.793 -1.103 10.260 1.00 98.81 105 GLU A C 1
ATOM 786 O O . GLU A 1 105 ? 2.777 -1.007 9.563 1.00 98.81 105 GLU A O 1
ATOM 791 N N . ASP A 1 106 ? 5.018 -0.905 9.767 1.00 98.88 106 ASP A N 1
ATOM 792 C CA . ASP A 1 106 ? 5.311 -0.431 8.411 1.00 98.88 106 ASP A CA 1
ATOM 793 C C . ASP A 1 106 ? 4.756 -1.346 7.309 1.00 98.88 106 ASP A C 1
ATOM 795 O O . ASP A 1 106 ? 4.129 -0.872 6.350 1.00 98.88 106 ASP A O 1
ATOM 799 N N . TYR A 1 107 ? 4.926 -2.659 7.454 1.00 98.69 107 TYR A N 1
ATOM 800 C CA . TYR A 1 107 ? 4.334 -3.654 6.569 1.00 98.69 107 TYR A CA 1
ATOM 801 C C . TYR A 1 107 ? 2.848 -3.840 6.830 1.00 98.69 107 TYR A C 1
ATOM 803 O O . TYR A 1 107 ? 2.087 -3.919 5.862 1.00 98.69 107 TYR A O 1
ATOM 811 N N . GLU A 1 108 ? 2.413 -3.894 8.089 1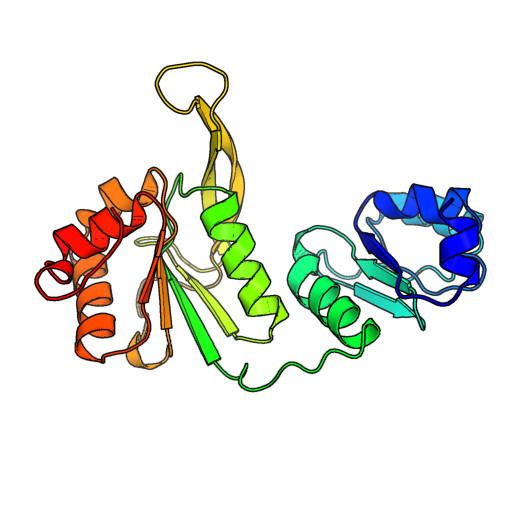.00 98.81 108 GLU A N 1
ATOM 812 C CA . GLU A 1 108 ? 1.004 -4.166 8.413 1.00 98.81 108 GLU A CA 1
ATOM 813 C C . GLU A 1 108 ? 0.058 -3.049 7.967 1.00 98.81 108 GLU A C 1
ATOM 815 O O . GLU A 1 108 ? -1.129 -3.303 7.766 1.00 98.81 108 GLU A O 1
ATOM 820 N N . VAL A 1 109 ? 0.558 -1.829 7.749 1.00 98.88 109 VAL A N 1
ATOM 821 C CA . VAL A 1 109 ? -0.195 -0.804 7.018 1.00 98.88 109 VAL A CA 1
ATOM 822 C C . VAL A 1 109 ? 0.031 -0.911 5.510 1.00 98.88 109 VAL A C 1
ATOM 824 O O . VAL A 1 109 ? -0.933 -1.016 4.751 1.00 98.88 109 VAL A O 1
ATOM 827 N N . THR A 1 110 ? 1.281 -0.911 5.041 1.00 98.62 110 THR A N 1
ATOM 828 C CA . THR A 1 110 ? 1.582 -0.681 3.619 1.00 98.62 110 THR A CA 1
ATOM 829 C C . THR A 1 110 ? 1.176 -1.858 2.739 1.00 98.62 110 THR A C 1
ATOM 831 O O . THR A 1 110 ? 0.583 -1.658 1.676 1.00 98.62 110 THR A O 1
ATOM 834 N N . VAL A 1 111 ? 1.462 -3.088 3.168 1.00 98.81 111 VAL A N 1
ATOM 835 C CA . VAL A 1 111 ? 1.204 -4.300 2.379 1.00 98.81 111 VAL A CA 1
ATOM 836 C C . VAL A 1 111 ? -0.293 -4.514 2.150 1.00 98.81 111 VAL A C 1
ATOM 838 O O . VAL A 1 111 ? -0.690 -4.575 0.980 1.00 98.81 111 VAL A O 1
ATOM 841 N N . PRO A 1 112 ? -1.157 -4.607 3.180 1.00 98.88 112 PRO A N 1
ATOM 842 C CA . PRO A 1 112 ? -2.583 -4.813 2.948 1.00 98.88 112 PRO A CA 1
ATOM 843 C C . PRO A 1 112 ? -3.231 -3.609 2.258 1.00 98.88 112 PRO A C 1
ATOM 845 O O . PRO A 1 112 ? -4.057 -3.812 1.368 1.00 98.88 112 PRO A O 1
ATOM 848 N N . PHE A 1 113 ? -2.816 -2.376 2.579 1.00 98.88 113 PHE A N 1
ATOM 849 C CA . PHE A 1 113 ? -3.337 -1.173 1.925 1.00 98.88 113 PHE A CA 1
ATOM 850 C C . PHE A 1 113 ? -3.095 -1.213 0.412 1.00 98.88 113 PHE A C 1
ATOM 852 O O . PHE A 1 113 ? -4.040 -1.159 -0.378 1.00 98.88 113 PHE A O 1
ATOM 859 N N . GLN A 1 114 ? -1.843 -1.401 -0.013 1.00 98.75 114 GLN A N 1
ATOM 860 C CA . GLN A 1 114 ? -1.500 -1.435 -1.437 1.00 98.75 114 GLN A CA 1
ATOM 861 C C . GLN A 1 114 ? -2.017 -2.690 -2.145 1.00 98.75 114 GLN A C 1
ATOM 863 O O . GLN A 1 114 ? -2.350 -2.621 -3.328 1.00 98.75 114 GLN A O 1
ATOM 868 N N . SER A 1 115 ? -2.130 -3.822 -1.446 1.00 98.81 115 SER A N 1
ATOM 869 C CA . SER A 1 115 ? -2.697 -5.054 -2.013 1.00 98.81 115 SER A CA 1
ATOM 870 C C . SER A 1 115 ? -4.170 -4.876 -2.373 1.00 98.81 115 SER A C 1
ATOM 872 O O . SER A 1 115 ? -4.587 -5.231 -3.475 1.00 98.81 115 SER A O 1
ATOM 874 N N . LEU A 1 116 ? -4.959 -4.268 -1.485 1.00 98.88 116 LEU A N 1
ATOM 875 C CA . LEU A 1 116 ? -6.371 -3.981 -1.745 1.00 98.88 116 LEU A CA 1
ATOM 876 C C . LEU A 1 116 ? -6.540 -2.962 -2.879 1.00 98.88 116 LEU A C 1
ATOM 878 O O . LEU A 1 116 ? -7.385 -3.152 -3.757 1.00 98.88 116 LEU A O 1
ATOM 882 N N . GLN A 1 117 ? -5.682 -1.940 -2.937 1.00 98.75 117 GLN A N 1
ATOM 883 C CA . GLN A 1 117 ? -5.651 -1.018 -4.076 1.00 98.75 117 GLN A CA 1
ATOM 884 C C . GLN A 1 117 ? -5.273 -1.729 -5.389 1.00 98.75 117 GLN A C 1
ATOM 886 O O . GLN A 1 117 ? -5.870 -1.452 -6.430 1.00 98.75 117 GLN A O 1
ATOM 891 N N . ALA A 1 118 ? -4.332 -2.680 -5.364 1.00 98.62 118 ALA A N 1
ATOM 892 C CA . ALA A 1 118 ? -3.935 -3.455 -6.544 1.00 98.62 118 ALA A CA 1
ATOM 893 C C . ALA A 1 118 ? -5.072 -4.333 -7.089 1.00 98.62 118 ALA A C 1
ATOM 895 O O . ALA A 1 118 ? -5.203 -4.508 -8.305 1.00 98.62 118 ALA A O 1
ATOM 896 N N . LEU A 1 119 ? -5.936 -4.844 -6.208 1.00 98.44 119 LEU A N 1
ATOM 897 C CA . LEU A 1 119 ? -7.163 -5.537 -6.607 1.00 98.44 119 LEU A CA 1
ATOM 898 C C . LEU A 1 119 ? -8.176 -4.588 -7.266 1.00 98.44 119 LEU A C 1
ATOM 900 O O . LEU A 1 119 ? -9.024 -5.036 -8.034 1.00 98.44 119 LEU A O 1
ATOM 904 N N . GLY A 1 120 ? -8.052 -3.280 -7.043 1.00 98.12 120 GLY A N 1
ATOM 905 C CA . GLY A 1 120 ? -8.931 -2.250 -7.588 1.00 98.12 120 GLY A CA 1
ATOM 906 C C . GLY A 1 120 ? -9.982 -1.746 -6.605 1.00 98.12 120 GLY A C 1
ATOM 907 O O . GLY A 1 120 ? -10.913 -1.084 -7.056 1.00 98.12 120 GLY A O 1
ATOM 908 N N . CYS A 1 121 ? -9.847 -2.049 -5.310 1.00 98.75 121 CYS A N 1
ATOM 909 C CA . CYS A 1 121 ? -10.681 -1.460 -4.267 1.00 98.75 121 CYS A CA 1
ATOM 910 C C . CYS A 1 121 ? -10.331 0.021 -4.069 1.00 98.75 121 CYS A C 1
ATOM 912 O O . CYS A 1 121 ? -9.169 0.419 -4.199 1.00 98.75 121 CYS A O 1
ATOM 914 N N . HIS A 1 122 ? -11.319 0.825 -3.679 1.00 98.69 122 HIS A N 1
ATOM 915 C CA . HIS A 1 122 ? -11.066 2.137 -3.087 1.00 98.69 122 HIS A CA 1
ATOM 916 C C . HIS A 1 122 ? -10.642 1.934 -1.633 1.00 98.69 122 HIS A C 1
ATOM 918 O O . HIS A 1 122 ? -11.335 1.248 -0.883 1.00 98.69 122 HIS A O 1
ATOM 924 N N . VAL A 1 123 ? -9.518 2.515 -1.222 1.00 98.81 123 VAL A N 1
ATOM 925 C CA . VAL A 1 123 ? -8.984 2.335 0.135 1.00 98.81 123 VAL A CA 1
ATOM 926 C C . VAL A 1 123 ? -8.664 3.696 0.732 1.00 98.81 123 VAL A C 1
ATOM 928 O O . VAL A 1 123 ? -7.853 4.432 0.170 1.00 98.81 123 VAL A O 1
ATOM 931 N N . ASP A 1 124 ? -9.298 4.013 1.860 1.00 98.81 124 ASP A N 1
ATOM 932 C CA . ASP A 1 124 ? -9.026 5.224 2.629 1.00 98.81 124 ASP A CA 1
ATOM 933 C C . ASP A 1 124 ? -8.276 4.889 3.916 1.00 98.81 124 ASP A C 1
ATOM 935 O O . ASP A 1 124 ? -8.626 3.932 4.597 1.00 98.81 124 ASP A O 1
ATOM 939 N N . ALA A 1 125 ? -7.280 5.695 4.272 1.00 98.81 125 ALA A N 1
ATOM 940 C CA . ALA A 1 125 ? -6.568 5.612 5.541 1.00 98.81 125 ALA A CA 1
ATOM 941 C C . ALA A 1 125 ? -6.784 6.886 6.357 1.00 98.81 125 ALA A C 1
ATOM 943 O O . ALA A 1 125 ? -6.562 7.994 5.854 1.00 98.81 125 ALA A O 1
ATOM 944 N N . VAL A 1 126 ? -7.195 6.709 7.612 1.00 98.81 126 VAL A N 1
ATOM 945 C CA . VAL A 1 126 ? -7.539 7.783 8.552 1.00 98.81 126 VAL A CA 1
ATOM 946 C C . VAL A 1 126 ? -6.850 7.561 9.894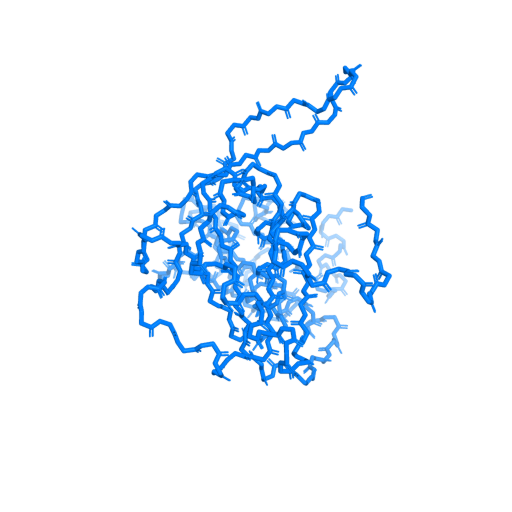 1.00 98.81 126 VAL A C 1
ATOM 948 O O . VAL A 1 126 ? -6.586 6.429 10.278 1.00 98.81 126 VAL A O 1
ATOM 951 N N . SER A 1 127 ? -6.604 8.635 10.637 1.00 98.62 127 SER A N 1
ATOM 952 C CA . SER A 1 127 ? -6.155 8.584 12.033 1.00 98.62 127 SER A CA 1
ATOM 953 C C . SER A 1 127 ? -6.886 9.678 12.809 1.00 98.62 127 SER A C 1
ATOM 955 O O . SER A 1 127 ? -7.003 10.789 12.280 1.00 98.62 127 SER A O 1
ATOM 957 N N . PRO A 1 128 ? -7.342 9.427 14.051 1.00 98.25 128 PRO A N 1
ATOM 958 C CA . PRO A 1 128 ? -7.929 10.464 14.892 1.00 98.25 128 PRO A CA 1
ATOM 959 C C . PRO A 1 128 ? -7.053 11.718 14.947 1.00 98.25 128 PRO A C 1
ATOM 961 O O . PRO A 1 128 ? -5.824 11.624 15.000 1.00 98.25 128 PRO A O 1
ATOM 964 N N . LYS A 1 129 ? -7.699 12.892 14.933 1.00 96.38 129 LYS A N 1
ATOM 965 C CA . LYS A 1 129 ? -7.059 14.222 14.985 1.00 96.38 129 LYS A CA 1
ATOM 966 C C . LYS A 1 129 ? -6.121 14.538 13.808 1.00 96.38 129 LYS A C 1
ATOM 968 O O . LYS A 1 129 ? -5.338 15.482 13.894 1.00 96.38 129 LYS A O 1
ATOM 973 N N . LYS A 1 130 ? -6.195 13.774 12.713 1.00 98.12 130 LYS A N 1
ATOM 974 C CA . LYS A 1 130 ? -5.451 14.016 11.470 1.00 98.12 130 LYS A CA 1
ATOM 975 C C . LYS A 1 130 ? -6.386 14.115 10.266 1.00 98.12 130 LYS A C 1
ATOM 977 O O . LYS A 1 130 ? -7.499 13.577 10.260 1.00 98.12 130 LYS A O 1
ATOM 982 N N . LYS A 1 131 ? -5.918 14.818 9.237 1.00 98.12 131 LYS A N 1
ATOM 983 C CA . LYS A 1 131 ? -6.626 15.041 7.967 1.00 98.12 131 LYS A CA 1
ATOM 984 C C . LYS A 1 131 ? -5.916 14.363 6.796 1.00 98.12 131 LYS A C 1
ATOM 986 O O . LYS A 1 131 ? -4.763 13.947 6.902 1.00 98.12 131 LYS A O 1
ATOM 991 N N . ALA A 1 132 ? -6.598 14.296 5.654 1.00 98.25 132 ALA A N 1
ATOM 992 C CA . ALA A 1 132 ? -5.990 13.837 4.408 1.00 98.25 132 ALA A CA 1
ATOM 993 C C . ALA A 1 132 ? -4.694 14.615 4.098 1.00 98.25 132 ALA A C 1
ATOM 995 O O . ALA A 1 132 ? -4.665 15.845 4.168 1.00 98.25 132 ALA A O 1
ATOM 996 N N . GLY A 1 133 ? -3.633 13.895 3.739 1.00 98.06 133 GLY A N 1
ATOM 997 C CA . GLY A 1 133 ? -2.303 14.446 3.476 1.00 98.06 133 GLY A CA 1
ATOM 998 C C . GLY A 1 133 ? -1.381 14.522 4.696 1.00 98.06 133 GLY A C 1
ATOM 999 O O . GLY A 1 133 ? -0.171 14.650 4.506 1.00 98.06 133 GLY A O 1
ATOM 1000 N N . ASP A 1 134 ? -1.904 14.396 5.920 1.00 98.62 134 ASP A N 1
ATOM 1001 C CA . ASP A 1 134 ? -1.064 14.284 7.114 1.00 98.62 134 ASP A CA 1
ATOM 1002 C C . ASP A 1 134 ? -0.303 12.948 7.128 1.00 98.62 134 ASP A C 1
ATOM 1004 O O . ASP A 1 134 ? -0.656 11.979 6.450 1.00 98.62 134 ASP A O 1
ATOM 1008 N N . ILE A 1 135 ? 0.764 12.901 7.925 1.00 98.56 135 ILE A N 1
ATOM 1009 C CA . ILE A 1 135 ? 1.680 11.763 8.010 1.00 98.56 135 ILE A CA 1
ATOM 1010 C C . ILE A 1 135 ? 1.533 11.057 9.358 1.00 98.56 135 ILE A C 1
ATOM 1012 O O . ILE A 1 135 ? 1.486 11.713 10.401 1.00 98.56 135 ILE A O 1
ATOM 1016 N N . CYS A 1 136 ? 1.550 9.727 9.336 1.00 98.69 136 CYS A N 1
ATOM 1017 C CA . CYS A 1 136 ? 1.859 8.879 10.484 1.00 98.69 136 CYS A CA 1
ATOM 1018 C C . CYS A 1 136 ? 3.268 8.285 10.301 1.00 98.69 136 CYS A C 1
ATOM 1020 O O . CYS A 1 136 ? 3.511 7.652 9.267 1.00 98.69 136 CYS A O 1
ATOM 1022 N N . PRO A 1 137 ? 4.210 8.467 11.248 1.00 98.81 137 PRO A N 1
ATOM 1023 C CA . PRO A 1 137 ? 5.414 7.642 11.274 1.00 98.81 137 PRO A CA 1
ATOM 1024 C C . PRO A 1 137 ? 5.023 6.179 11.509 1.00 98.81 137 PRO A C 1
ATOM 1026 O O . PRO A 1 137 ? 4.047 5.914 12.211 1.00 98.81 137 PRO A O 1
ATOM 1029 N N . THR A 1 138 ? 5.778 5.234 10.954 1.00 98.94 138 THR A N 1
ATOM 1030 C CA . THR A 1 138 ? 5.599 3.798 11.212 1.00 98.94 138 THR A CA 1
ATOM 1031 C C . THR A 1 138 ? 6.784 3.229 11.987 1.00 98.94 138 THR A C 1
ATOM 1033 O O . THR A 1 138 ? 7.842 3.859 12.113 1.00 98.94 138 THR A O 1
ATOM 1036 N N . ALA A 1 139 ? 6.594 2.030 12.523 1.00 98.81 139 ALA A N 1
ATOM 1037 C CA . ALA A 1 139 ? 7.625 1.242 13.178 1.00 98.81 139 ALA A CA 1
ATOM 1038 C C . ALA A 1 139 ? 7.852 -0.060 12.404 1.00 98.81 139 ALA A C 1
ATOM 1040 O O . ALA A 1 139 ? 6.907 -0.649 11.889 1.00 98.81 139 ALA A O 1
ATOM 1041 N N . VAL A 1 140 ? 9.104 -0.497 12.334 1.00 98.88 140 VAL A N 1
ATOM 1042 C CA . VAL A 1 140 ? 9.492 -1.823 11.852 1.00 98.88 140 VAL A CA 1
ATOM 1043 C C . VAL A 1 140 ? 9.748 -2.687 13.072 1.00 98.88 140 VAL A C 1
ATOM 1045 O O . VAL A 1 140 ? 10.635 -2.362 13.871 1.00 98.88 140 VAL A O 1
ATOM 1048 N N . HIS A 1 141 ? 8.976 -3.761 13.213 1.00 98.62 141 HIS A N 1
ATOM 1049 C CA . HIS A 1 141 ? 9.179 -4.775 14.247 1.00 98.62 141 HIS A CA 1
ATOM 1050 C C . HIS A 1 141 ? 9.823 -6.013 13.642 1.00 98.62 141 HIS A C 1
ATOM 1052 O O . HIS A 1 141 ? 9.258 -6.632 12.745 1.00 98.62 141 HIS A O 1
ATOM 1058 N N . ASP A 1 142 ? 11.001 -6.385 14.143 1.00 98.50 142 ASP A N 1
ATOM 1059 C CA . ASP A 1 142 ? 11.719 -7.567 13.657 1.00 98.50 142 ASP A CA 1
ATOM 1060 C C . ASP A 1 142 ? 12.426 -8.320 14.789 1.00 98.50 142 ASP A C 1
ATOM 1062 O O . ASP A 1 142 ? 12.869 -7.721 15.773 1.00 98.50 142 ASP A O 1
ATOM 1066 N N . PHE A 1 143 ? 12.543 -9.638 14.654 1.00 98.06 143 PHE A N 1
ATOM 1067 C CA . PHE A 1 143 ? 13.191 -10.504 15.639 1.00 98.06 143 PHE A CA 1
ATOM 1068 C C . PHE A 1 143 ? 14.671 -10.686 15.296 1.00 98.06 143 PHE A C 1
ATOM 1070 O O . PHE A 1 143 ? 15.033 -11.459 14.413 1.00 98.06 143 PHE A O 1
ATOM 1077 N N . GLU A 1 144 ? 15.540 -10.010 16.049 1.00 98.19 144 GLU A N 1
ATOM 1078 C CA . GLU A 1 144 ? 16.988 -9.954 15.781 1.00 98.19 144 GLU A CA 1
ATOM 1079 C C . GLU A 1 144 ? 17.827 -10.824 16.743 1.00 98.19 144 GLU A C 1
ATOM 1081 O O . GLU A 1 144 ? 19.052 -10.725 16.766 1.00 98.19 144 GLU A O 1
ATOM 1086 N N . GLY A 1 145 ? 17.176 -11.709 17.510 1.00 98.19 145 GLY A N 1
ATOM 1087 C CA . GLY A 1 145 ? 17.822 -12.703 18.383 1.00 98.19 145 GLY A CA 1
ATOM 1088 C C . GLY A 1 145 ? 17.491 -12.593 19.876 1.00 98.19 145 GLY A C 1
ATOM 1089 O O . GLY A 1 145 ? 17.837 -13.500 20.633 1.00 98.19 145 GLY A O 1
ATOM 1090 N N . ASP A 1 146 ? 16.807 -11.528 20.296 1.00 98.50 146 ASP A N 1
ATOM 1091 C CA . ASP A 1 146 ? 16.361 -11.320 21.678 1.00 98.50 146 ASP A CA 1
ATOM 1092 C C . ASP A 1 146 ? 15.012 -12.005 21.983 1.00 98.50 146 ASP A C 1
ATOM 1094 O O . ASP A 1 146 ? 14.364 -12.592 21.118 1.00 98.50 146 ASP A O 1
ATOM 1098 N N . GLN A 1 147 ? 14.565 -11.924 23.243 1.00 98.50 147 GLN A N 1
ATOM 1099 C CA . GLN A 1 147 ? 13.290 -12.508 23.696 1.00 98.50 147 GLN A CA 1
ATOM 1100 C C . GLN A 1 147 ? 12.048 -11.856 23.067 1.00 98.50 147 GLN A C 1
ATOM 1102 O O . GLN A 1 147 ? 10.971 -12.448 23.081 1.00 98.50 147 GLN A O 1
ATOM 1107 N N . THR A 1 148 ? 12.186 -10.637 22.549 1.00 98.19 148 THR A N 1
ATOM 1108 C CA . THR A 1 148 ? 11.132 -9.887 21.863 1.00 98.19 148 THR A CA 1
ATOM 1109 C C . THR A 1 148 ? 11.717 -9.179 20.645 1.00 98.19 148 THR A C 1
ATOM 1111 O O . THR A 1 148 ? 12.935 -9.121 20.473 1.00 98.19 148 THR A O 1
ATOM 1114 N N . TYR A 1 149 ? 10.846 -8.651 19.793 1.00 98.44 149 TYR A N 1
ATOM 1115 C CA . TYR A 1 149 ? 11.234 -7.883 18.618 1.00 98.44 149 TYR A CA 1
ATOM 1116 C C . TYR A 1 149 ? 12.003 -6.599 18.984 1.00 98.44 149 TYR A C 1
ATOM 1118 O O . TYR A 1 149 ? 11.798 -5.995 20.040 1.00 98.44 149 TYR A O 1
ATOM 1126 N N . SER A 1 150 ? 12.862 -6.154 18.070 1.00 98.44 150 SER A N 1
ATOM 1127 C CA . SER A 1 150 ? 13.415 -4.801 18.049 1.00 98.44 150 SER A CA 1
ATOM 1128 C C . SER A 1 150 ? 12.441 -3.841 17.357 1.00 98.44 150 SER A C 1
ATOM 1130 O O . SER A 1 150 ? 11.634 -4.267 16.533 1.00 98.44 150 SER A O 1
ATOM 1132 N N . GLU A 1 151 ? 12.533 -2.545 17.659 1.00 98.75 151 GLU A N 1
ATOM 1133 C CA . GLU A 1 151 ? 11.765 -1.498 16.976 1.00 98.75 151 GLU A CA 1
ATOM 1134 C C . GLU A 1 151 ? 12.707 -0.516 16.280 1.00 98.75 151 GLU A C 1
ATOM 1136 O O . GLU A 1 151 ? 13.653 -0.007 16.889 1.00 98.75 151 GLU A O 1
ATOM 1141 N N . LYS A 1 152 ? 12.441 -0.227 15.002 1.00 98.69 152 LYS A N 1
ATOM 1142 C CA . LYS A 1 152 ? 13.170 0.783 14.220 1.00 98.69 152 LYS A CA 1
ATOM 1143 C C . LYS A 1 152 ? 12.197 1.710 13.484 1.00 98.69 152 LYS A C 1
ATOM 1145 O O . LYS A 1 152 ? 11.076 1.296 13.196 1.00 98.69 152 LYS A O 1
ATOM 1150 N N . PRO A 1 153 ? 12.590 2.951 13.148 1.00 98.75 153 PRO A N 1
ATOM 1151 C CA . PRO A 1 153 ? 11.758 3.819 12.317 1.00 98.75 153 PRO A CA 1
ATOM 1152 C C . PRO A 1 153 ? 11.508 3.208 10.931 1.00 98.75 153 PRO A C 1
ATOM 1154 O O . PRO A 1 153 ? 12.458 2.802 10.259 1.00 98.75 153 PRO A O 1
ATOM 1157 N N . GLY A 1 154 ? 10.244 3.175 10.509 1.00 98.69 154 GLY A N 1
ATOM 1158 C CA . GLY A 1 154 ? 9.832 2.767 9.166 1.00 98.69 154 GLY A CA 1
ATOM 1159 C C . GLY A 1 154 ? 9.603 3.948 8.219 1.00 98.69 154 GLY A C 1
ATOM 1160 O O . GLY A 1 154 ? 10.155 5.042 8.389 1.00 98.69 154 GLY A O 1
ATOM 1161 N N . HIS A 1 155 ? 8.788 3.731 7.188 1.00 98.69 155 HIS A N 1
ATOM 1162 C CA . HIS A 1 155 ? 8.411 4.774 6.244 1.00 98.69 155 HIS A CA 1
ATOM 1163 C C . HIS A 1 155 ? 7.348 5.715 6.827 1.00 98.69 155 HIS A C 1
ATOM 1165 O O . HIS A 1 155 ? 6.464 5.339 7.582 1.00 98.69 155 HIS A O 1
ATOM 1171 N N . ASN A 1 156 ? 7.349 6.969 6.384 1.00 98.62 156 ASN A N 1
ATOM 1172 C CA . ASN A 1 156 ? 6.220 7.856 6.649 1.00 98.62 156 ASN A CA 1
ATOM 1173 C C . ASN A 1 156 ? 5.009 7.454 5.795 1.00 98.62 156 ASN A C 1
ATOM 1175 O O . ASN A 1 156 ? 5.060 7.524 4.559 1.00 98.62 156 ASN A O 1
ATOM 1179 N N . PHE A 1 157 ? 3.906 7.099 6.451 1.00 98.75 157 PHE A N 1
ATOM 1180 C CA . PHE A 1 157 ? 2.645 6.764 5.802 1.00 98.75 157 PHE A CA 1
ATOM 1181 C C . PHE A 1 157 ? 1.761 8.011 5.679 1.00 98.75 157 PHE A C 1
ATOM 1183 O O . PHE A 1 157 ? 1.562 8.732 6.652 1.00 98.75 157 PHE A O 1
ATOM 1190 N N . ILE A 1 158 ? 1.243 8.284 4.478 1.00 98.50 158 ILE A N 1
ATOM 1191 C CA . ILE A 1 158 ? 0.411 9.468 4.206 1.00 98.50 158 ILE A CA 1
ATOM 1192 C C . ILE A 1 158 ? -1.059 9.061 4.270 1.00 98.50 158 ILE A C 1
ATOM 1194 O O . ILE A 1 158 ? -1.481 8.182 3.519 1.00 98.50 158 ILE A O 1
ATOM 1198 N N . LEU A 1 159 ? -1.833 9.723 5.125 1.00 98.75 159 LEU A N 1
ATOM 1199 C CA . LEU A 1 159 ? -3.274 9.515 5.247 1.00 98.75 159 LEU A CA 1
ATOM 1200 C C . LEU A 1 159 ? -4.002 10.046 4.012 1.00 98.75 159 LEU A C 1
ATOM 1202 O O . LEU A 1 159 ? -3.629 11.076 3.448 1.00 98.75 159 LEU A O 1
ATOM 1206 N N . THR A 1 160 ? -5.060 9.361 3.588 1.00 98.38 160 THR A N 1
ATOM 1207 C CA . THR A 1 160 ? -5.777 9.696 2.344 1.00 98.38 160 THR A CA 1
ATOM 1208 C C . THR A 1 160 ? -7.130 10.351 2.586 1.00 98.38 160 THR A C 1
ATOM 1210 O O . THR A 1 160 ? -7.667 10.974 1.673 1.00 98.38 160 THR A O 1
ATOM 1213 N N . ALA A 1 161 ? -7.662 10.257 3.804 1.00 98.44 161 ALA A N 1
ATOM 1214 C CA . ALA A 1 161 ? -8.927 10.857 4.200 1.00 98.44 161 ALA A CA 1
ATOM 1215 C C . ALA A 1 161 ? -8.816 11.493 5.594 1.00 98.44 161 ALA A C 1
ATOM 1217 O O . ALA A 1 161 ? -7.896 11.208 6.362 1.00 98.44 161 ALA A O 1
ATOM 1218 N N . SER A 1 162 ? -9.757 12.380 5.911 1.00 98.19 162 SER A N 1
ATOM 1219 C CA . SER A 1 162 ? -9.878 12.964 7.247 1.00 98.19 162 SER A CA 1
ATOM 1220 C C . SER A 1 162 ? -10.715 12.065 8.145 1.00 98.19 162 SER A C 1
ATOM 1222 O O . SER A 1 162 ? -11.727 11.524 7.708 1.00 98.19 162 SER A O 1
ATOM 1224 N N . TYR A 1 163 ? -10.295 11.920 9.401 1.00 97.56 163 TYR A N 1
ATOM 1225 C CA . TYR A 1 163 ? -11.046 11.138 10.382 1.00 97.56 163 TYR A CA 1
ATOM 1226 C C . TYR A 1 163 ? -12.316 11.864 10.846 1.00 97.56 163 TYR A C 1
ATOM 1228 O O . TYR A 1 163 ? -13.371 11.259 11.017 1.00 97.56 163 TYR A O 1
ATOM 1236 N N . GLU A 1 164 ? -12.226 13.180 11.034 1.00 95.06 164 GLU A N 1
ATOM 1237 C CA . GLU A 1 164 ? -13.379 13.999 11.399 1.00 95.06 164 GLU A CA 1
ATOM 1238 C C . GLU A 1 164 ? -14.394 14.056 10.251 1.00 95.06 164 GLU A C 1
ATOM 1240 O O . GLU A 1 164 ? -14.042 14.342 9.106 1.00 95.06 164 GLU A O 1
ATOM 1245 N N . GLY A 1 165 ? -15.664 13.795 10.571 1.00 91.19 165 GLY A N 1
ATOM 1246 C CA . GLY A 1 165 ? -16.753 13.778 9.590 1.00 91.19 165 GLY A CA 1
ATOM 1247 C C . GLY A 1 165 ? -16.813 12.514 8.727 1.00 91.19 165 GLY A C 1
ATOM 1248 O O . GLY A 1 165 ? -17.538 12.499 7.734 1.00 91.19 165 GLY A O 1
ATOM 1249 N N . LEU A 1 166 ? -16.065 11.466 9.083 1.00 95.00 166 LEU A N 1
ATOM 1250 C CA . LEU A 1 166 ? -16.110 10.184 8.391 1.00 95.00 166 LEU A CA 1
ATOM 1251 C C . LEU A 1 166 ? -17.496 9.528 8.512 1.00 95.00 166 LEU A C 1
ATOM 1253 O O . LEU A 1 166 ? -18.014 9.349 9.611 1.00 95.00 166 LEU A O 1
ATOM 1257 N N . ASP A 1 167 ? -18.053 9.102 7.378 1.00 95.69 167 ASP A N 1
ATOM 1258 C CA . ASP A 1 167 ? -19.258 8.274 7.320 1.00 95.69 167 ASP A CA 1
ATOM 1259 C C . ASP A 1 167 ? -18.879 6.793 7.158 1.00 95.69 167 ASP A C 1
ATOM 1261 O O . ASP A 1 167 ? -18.567 6.322 6.057 1.00 95.69 167 ASP A O 1
ATOM 1265 N N . ALA A 1 168 ? -18.909 6.050 8.266 1.00 94.25 168 ALA A N 1
ATOM 1266 C CA . ALA A 1 168 ? -18.591 4.624 8.310 1.00 94.25 168 ALA A CA 1
ATOM 1267 C C . ALA A 1 168 ? -19.597 3.753 7.533 1.00 94.25 168 ALA A C 1
ATOM 1269 O O . ALA A 1 168 ? -19.253 2.658 7.065 1.00 94.25 168 ALA A O 1
ATOM 1270 N N . SER A 1 169 ? -20.820 4.244 7.303 1.00 96.31 169 SER A N 1
ATOM 1271 C CA . SER A 1 169 ? -21.823 3.527 6.515 1.00 96.31 169 SER A CA 1
ATOM 1272 C C . SER A 1 169 ? -21.390 3.361 5.052 1.00 96.31 169 SER A C 1
ATOM 1274 O O . SER A 1 169 ? -21.694 2.327 4.452 1.00 96.31 169 SER A O 1
ATOM 1276 N N . SER A 1 170 ? -20.580 4.294 4.535 1.00 97.75 170 SER A N 1
ATOM 1277 C CA . SER A 1 170 ? -20.075 4.321 3.155 1.00 97.75 170 SER A CA 1
ATOM 1278 C C . SER A 1 170 ? -18.957 3.316 2.838 1.00 97.75 170 SER A C 1
ATOM 1280 O O . SER A 1 170 ? -18.578 3.175 1.674 1.00 97.75 170 SER A O 1
ATOM 1282 N N . TYR A 1 171 ? -18.415 2.627 3.847 1.00 98.69 171 TYR A N 1
ATOM 1283 C CA . TYR A 1 171 ? -17.350 1.633 3.690 1.00 98.69 171 TYR A CA 1
ATOM 1284 C C . TYR A 1 171 ? -17.889 0.211 3.784 1.00 98.69 171 TYR A C 1
ATOM 1286 O O . TYR A 1 171 ? -18.706 -0.092 4.647 1.00 98.69 171 TYR A O 1
ATOM 1294 N N . ASP A 1 172 ? -17.388 -0.691 2.951 1.00 98.75 172 ASP A N 1
ATOM 1295 C CA . ASP A 1 172 ? -17.753 -2.105 2.967 1.00 98.75 172 ASP A CA 1
ATOM 1296 C C . ASP A 1 172 ? -17.001 -2.894 4.041 1.00 98.75 172 ASP A C 1
ATOM 1298 O O . ASP A 1 172 ? -17.523 -3.889 4.534 1.00 98.75 172 ASP A O 1
ATOM 1302 N N . ALA A 1 173 ? -15.782 -2.478 4.400 1.00 98.81 173 ALA A N 1
ATOM 1303 C CA . ALA A 1 173 ? -14.924 -3.195 5.343 1.00 98.81 173 ALA A CA 1
ATOM 1304 C C . ALA A 1 173 ? -13.975 -2.265 6.114 1.00 98.81 173 ALA A C 1
ATOM 1306 O O . ALA A 1 173 ? -13.662 -1.163 5.655 1.00 98.81 173 ALA A O 1
ATOM 1307 N N . LEU A 1 174 ? -13.488 -2.753 7.256 1.00 98.88 174 LEU A N 1
ATOM 1308 C CA . LEU A 1 174 ? -12.493 -2.102 8.110 1.00 98.88 174 LEU A CA 1
ATOM 1309 C C . LEU A 1 174 ? -11.223 -2.957 8.210 1.00 98.88 174 LEU A C 1
ATOM 1311 O O . LEU A 1 174 ? -11.302 -4.174 8.382 1.00 98.88 174 LEU A O 1
ATOM 1315 N N . VAL A 1 175 ? -10.059 -2.313 8.158 1.00 98.94 175 VAL A N 1
ATOM 1316 C CA . VAL A 1 175 ? -8.745 -2.906 8.427 1.00 98.94 175 VAL A CA 1
ATOM 1317 C C . VAL A 1 175 ? -8.057 -2.142 9.558 1.00 98.94 175 VAL A C 1
ATOM 1319 O O . VAL A 1 175 ? -8.033 -0.911 9.560 1.00 98.94 175 VAL A O 1
ATOM 1322 N N . ILE A 1 176 ? -7.487 -2.878 10.511 1.00 98.88 176 ILE A N 1
ATOM 1323 C CA . ILE A 1 176 ? -6.773 -2.344 11.676 1.00 98.88 176 ILE A CA 1
ATOM 1324 C C . ILE A 1 176 ? -5.347 -2.927 11.695 1.00 98.88 176 ILE A C 1
ATOM 1326 O O . ILE A 1 176 ? -5.179 -4.074 12.130 1.00 98.88 176 ILE A O 1
ATOM 1330 N N . PRO A 1 177 ? -4.336 -2.174 11.218 1.00 98.81 177 PRO A N 1
ATOM 1331 C CA . PRO A 1 177 ? -2.921 -2.507 11.393 1.00 98.81 177 PRO A CA 1
ATOM 1332 C C . PRO A 1 177 ? -2.523 -2.583 12.875 1.00 98.81 177 PRO A C 1
ATOM 1334 O O . PRO A 1 177 ? -3.179 -1.984 13.729 1.00 98.81 177 PRO A O 1
ATOM 1337 N N . GLY A 1 178 ? -1.446 -3.303 13.181 1.00 98.25 178 GLY A N 1
ATOM 1338 C CA . GLY A 1 178 ? -0.965 -3.537 14.538 1.00 98.25 178 GLY A CA 1
ATOM 1339 C C . GLY A 1 178 ? 0.161 -2.606 14.995 1.00 98.25 178 GLY A C 1
ATOM 1340 O O . GLY A 1 178 ? 0.142 -1.401 14.732 1.00 98.25 178 GLY A O 1
ATOM 1341 N N . CYS A 1 179 ? 1.144 -3.184 15.702 1.00 96.81 179 CYS A N 1
ATOM 1342 C CA . CYS A 1 179 ? 2.234 -2.499 16.416 1.00 96.81 179 CYS A CA 1
ATOM 1343 C C . CYS A 1 179 ? 1.737 -1.589 17.562 1.00 96.81 179 CYS A C 1
ATOM 1345 O O . CYS A 1 179 ? 0.898 -2.001 18.359 1.00 96.81 179 CYS A O 1
ATOM 1347 N N . ARG A 1 180 ? 2.271 -0.375 17.711 1.00 98.50 180 ARG A N 1
ATOM 1348 C CA . ARG A 1 180 ? 2.064 0.481 18.890 1.00 98.50 180 ARG A CA 1
ATOM 1349 C C . ARG A 1 180 ? 0.836 1.370 18.780 1.00 98.50 180 ARG A C 1
ATOM 1351 O O . ARG A 1 180 ? 0.274 1.759 19.800 1.00 98.50 180 ARG A O 1
ATOM 1358 N N . ALA A 1 181 ? 0.398 1.673 17.560 1.00 98.69 181 ALA A N 1
ATOM 1359 C CA . ALA A 1 181 ? -0.778 2.507 17.339 1.00 98.69 181 ALA A CA 1
ATOM 1360 C C . ALA A 1 181 ? -2.052 1.984 18.040 1.00 98.69 181 ALA A C 1
ATOM 1362 O O . ALA A 1 181 ? -2.721 2.768 18.721 1.00 98.69 181 ALA A O 1
ATOM 1363 N N . PRO A 1 182 ? -2.389 0.682 17.957 1.00 98.69 182 PRO A N 1
ATOM 1364 C CA . PRO A 1 182 ? -3.574 0.136 18.612 1.00 98.69 182 PRO A CA 1
ATOM 1365 C C . PRO A 1 182 ? -3.669 0.365 20.119 1.00 98.69 182 PRO A C 1
ATOM 1367 O O . PRO A 1 182 ? -4.779 0.534 20.612 1.00 98.69 182 PRO A O 1
ATOM 1370 N N . GLU A 1 183 ? -2.548 0.390 20.848 1.00 98.19 183 GLU A N 1
ATOM 1371 C CA . GLU A 1 183 ? -2.539 0.571 22.308 1.00 98.19 183 GLU A CA 1
ATOM 1372 C C . GLU A 1 183 ? -3.234 1.874 22.708 1.00 98.19 183 GLU A C 1
ATOM 1374 O O . GLU A 1 183 ? -4.150 1.872 23.530 1.00 98.19 183 GLU A O 1
ATOM 1379 N N . TYR A 1 184 ? -2.829 2.990 22.099 1.00 98.56 184 TYR A N 1
ATOM 1380 C CA . TYR A 1 184 ? -3.393 4.289 22.446 1.00 98.56 184 TYR A CA 1
ATOM 1381 C C . TYR A 1 184 ? -4.719 4.550 21.722 1.00 98.56 184 TYR A C 1
ATOM 1383 O O . TYR A 1 184 ? -5.581 5.243 22.259 1.00 98.56 184 TYR A O 1
ATOM 1391 N N . LEU A 1 185 ? -4.919 3.992 20.521 1.00 98.62 185 LEU A N 1
ATOM 1392 C CA . LEU A 1 185 ? -6.190 4.103 19.796 1.00 98.62 185 LEU A CA 1
ATOM 1393 C C . LEU A 1 185 ? -7.321 3.352 20.508 1.00 98.62 185 LEU A C 1
ATOM 1395 O O . LEU A 1 185 ? -8.471 3.776 20.435 1.00 98.62 185 LEU A O 1
ATOM 1399 N N . ALA A 1 186 ? -7.009 2.282 21.243 1.00 98.38 186 ALA A N 1
ATOM 1400 C CA . ALA A 1 186 ? -7.974 1.554 22.065 1.00 98.38 186 ALA A CA 1
ATOM 1401 C C . ALA A 1 186 ? -8.543 2.394 23.227 1.00 98.38 186 ALA A C 1
ATOM 1403 O O . ALA A 1 186 ? -9.551 2.010 23.820 1.00 98.38 186 ALA A O 1
ATOM 1404 N N . LEU A 1 187 ? -7.922 3.535 23.545 1.00 98.44 187 LEU A N 1
ATOM 1405 C CA . LEU A 1 187 ? -8.387 4.480 24.563 1.00 98.44 187 LEU A CA 1
ATOM 1406 C C . LEU A 1 187 ? -9.268 5.600 23.984 1.00 98.44 187 LEU A C 1
ATOM 1408 O O . LEU A 1 187 ? -9.844 6.374 24.747 1.00 98.44 187 LEU A O 1
ATOM 1412 N N . ASP A 1 188 ? -9.370 5.720 22.657 1.00 98.44 188 ASP A N 1
ATOM 1413 C CA . ASP A 1 188 ? -10.155 6.765 21.998 1.00 98.44 188 ASP A CA 1
ATOM 1414 C C . ASP A 1 188 ? -11.611 6.309 21.808 1.00 98.44 188 ASP A C 1
ATOM 1416 O O . ASP A 1 188 ? -11.912 5.387 21.048 1.00 98.44 188 ASP A O 1
ATOM 1420 N N . GLU A 1 189 ? -12.550 6.973 22.483 1.00 98.12 189 GLU A N 1
ATOM 1421 C CA . GLU A 1 189 ? -13.972 6.608 22.439 1.00 98.12 189 GLU A CA 1
ATOM 1422 C C . GLU A 1 189 ? -14.573 6.669 21.027 1.00 98.12 189 GLU A C 1
ATOM 1424 O O . GLU A 1 189 ? -15.460 5.875 20.701 1.00 98.12 189 GLU A O 1
ATOM 1429 N N . THR A 1 190 ? -14.080 7.566 20.167 1.00 98.06 190 THR A N 1
ATOM 1430 C CA . THR A 1 190 ? -14.560 7.681 18.783 1.00 98.06 190 THR A CA 1
ATOM 1431 C C . THR A 1 190 ? -14.119 6.480 17.950 1.00 98.06 190 THR A C 1
ATOM 1433 O O . THR A 1 190 ? -14.893 5.977 17.136 1.00 98.06 190 THR A O 1
ATOM 1436 N N . VAL A 1 191 ? -12.913 5.962 18.206 1.00 98.56 191 VAL A N 1
ATOM 1437 C CA . VAL A 1 191 ? -12.398 4.737 17.581 1.00 98.56 191 VAL A CA 1
ATOM 1438 C C . VAL A 1 191 ? -13.204 3.528 18.043 1.00 98.56 191 VAL A C 1
ATOM 1440 O O . VAL A 1 191 ? -13.606 2.688 17.235 1.00 98.56 191 VAL A O 1
ATOM 1443 N N . ILE A 1 192 ? -13.496 3.451 19.341 1.00 98.56 192 ILE A N 1
ATOM 1444 C CA . ILE A 1 192 ? -14.318 2.379 19.908 1.00 98.56 192 ILE A CA 1
ATOM 1445 C C . ILE A 1 192 ? -15.731 2.388 19.313 1.00 98.56 192 ILE A C 1
ATOM 1447 O O . ILE A 1 192 ? -16.272 1.323 19.001 1.00 98.56 192 ILE A O 1
ATOM 1451 N N . ALA A 1 193 ? -16.329 3.568 19.132 1.00 97.88 193 ALA A N 1
ATOM 1452 C CA . ALA A 1 193 ? -17.628 3.714 18.482 1.00 97.88 193 ALA A CA 1
ATOM 1453 C C . ALA A 1 193 ? -17.589 3.239 17.019 1.00 97.88 193 ALA A C 1
ATOM 1455 O O . ALA A 1 193 ? -18.428 2.425 16.629 1.00 97.88 193 ALA A O 1
ATOM 1456 N N . LEU A 1 194 ? -16.574 3.658 16.256 1.00 98.31 194 LEU A N 1
ATOM 1457 C CA . LEU A 1 194 ? -16.359 3.244 14.868 1.00 98.31 194 LEU A CA 1
ATOM 1458 C C . LEU A 1 194 ? -16.280 1.715 14.736 1.00 98.31 194 LEU A C 1
ATOM 1460 O O . LEU A 1 194 ? -17.003 1.113 13.945 1.00 98.31 194 LEU A O 1
ATOM 1464 N N . VAL A 1 195 ? -15.444 1.058 15.545 1.00 98.06 195 VAL A N 1
ATOM 1465 C CA . VAL A 1 195 ? -15.292 -0.408 15.511 1.00 98.06 195 VAL A CA 1
ATOM 1466 C C . VAL A 1 195 ? -16.599 -1.121 15.853 1.00 98.06 195 VAL A C 1
ATOM 1468 O O . VAL A 1 195 ? -16.959 -2.105 15.199 1.00 98.06 195 VAL A O 1
ATOM 1471 N N . LYS A 1 196 ? -17.340 -0.629 16.853 1.00 97.38 196 LYS A N 1
ATOM 1472 C CA . LYS A 1 196 ? -18.655 -1.185 17.202 1.00 97.38 196 LYS A CA 1
ATOM 1473 C C . LYS A 1 196 ? -19.638 -1.077 16.041 1.00 97.38 196 LYS A C 1
ATOM 1475 O O . LYS A 1 196 ? -20.356 -2.044 15.803 1.00 97.38 196 LYS A O 1
ATOM 1480 N N . GLU A 1 197 ? -19.650 0.033 15.306 1.00 97.38 197 GLU A N 1
ATOM 1481 C CA . GLU A 1 197 ? -20.539 0.228 14.155 1.00 97.38 197 GLU A CA 1
ATOM 1482 C C . GLU A 1 197 ? -20.289 -0.805 13.045 1.00 97.38 197 GLU A C 1
ATOM 1484 O O . GLU A 1 197 ? -21.235 -1.448 12.575 1.00 97.38 197 GLU A O 1
ATOM 1489 N N . PHE A 1 198 ? -19.025 -1.039 12.668 1.00 97.94 198 PHE A N 1
ATOM 1490 C CA . PHE A 1 198 ? -18.675 -2.064 11.673 1.00 97.94 198 PHE A CA 1
ATOM 1491 C C . PHE A 1 198 ? -19.106 -3.467 12.120 1.00 97.94 198 PHE A C 1
ATOM 1493 O O . PHE A 1 198 ? -19.719 -4.207 11.344 1.00 97.94 198 PHE A O 1
ATOM 1500 N N . MET A 1 199 ? -18.845 -3.815 13.384 1.00 96.50 199 MET A N 1
ATOM 1501 C CA . MET A 1 199 ? -19.196 -5.124 13.944 1.00 96.50 199 MET A CA 1
ATOM 1502 C C . MET A 1 199 ? -20.713 -5.328 14.053 1.00 96.50 199 MET A C 1
ATOM 1504 O O . MET A 1 199 ? -21.219 -6.391 13.693 1.00 96.50 199 MET A O 1
ATOM 1508 N N . GLN A 1 200 ? -21.462 -4.315 14.500 1.00 95.69 200 GLN A N 1
ATOM 1509 C CA . GLN A 1 200 ? -22.929 -4.357 14.582 1.00 95.69 200 GLN A CA 1
ATOM 1510 C C . GLN A 1 200 ? -23.571 -4.474 13.198 1.00 95.69 200 GLN A C 1
ATOM 1512 O O . GLN A 1 200 ? -24.526 -5.232 13.023 1.00 95.69 200 GLN A O 1
ATOM 1517 N N . SER A 1 201 ? -22.996 -3.794 12.204 1.00 96.50 201 SER A N 1
ATOM 1518 C CA . SER A 1 201 ? -23.412 -3.876 10.800 1.00 96.50 201 SER A CA 1
ATOM 1519 C C . SER A 1 201 ? -23.010 -5.191 10.124 1.00 96.50 201 SER A C 1
ATOM 1521 O O . SER A 1 201 ? -23.357 -5.409 8.965 1.00 96.50 201 SER A O 1
ATOM 1523 N N . ARG A 1 202 ? -22.275 -6.070 10.824 1.00 95.81 202 ARG A N 1
ATOM 1524 C CA . ARG A 1 202 ? -21.729 -7.335 10.302 1.00 95.81 202 ARG A CA 1
ATOM 1525 C C . ARG A 1 202 ? -20.883 -7.145 9.039 1.00 95.81 202 ARG A C 1
ATOM 1527 O O . ARG A 1 202 ? -20.819 -8.036 8.191 1.00 95.81 202 ARG A O 1
ATOM 1534 N N . LYS A 1 203 ? -20.239 -5.983 8.913 1.00 97.12 203 LYS A N 1
ATOM 1535 C CA . LYS A 1 203 ? -19.273 -5.710 7.848 1.00 97.12 203 LYS A CA 1
ATOM 1536 C C . LYS A 1 203 ? -17.963 -6.445 8.158 1.00 97.12 203 LYS A C 1
ATOM 1538 O O . LYS A 1 203 ? -17.632 -6.604 9.334 1.00 97.12 203 LYS A O 1
ATOM 1543 N N . PRO A 1 204 ? -17.202 -6.900 7.147 1.00 98.25 204 PRO A N 1
ATOM 1544 C CA . PRO A 1 204 ? -15.883 -7.477 7.375 1.00 98.25 204 PRO A CA 1
ATOM 1545 C C . PRO A 1 204 ? -14.958 -6.532 8.153 1.00 98.25 204 PRO A C 1
ATOM 1547 O O . PRO A 1 204 ? -14.783 -5.370 7.781 1.00 98.25 204 PRO A O 1
ATOM 1550 N N . VAL A 1 205 ? -14.340 -7.060 9.210 1.00 98.50 205 VAL A N 1
ATOM 1551 C CA . VAL A 1 205 ? -13.296 -6.386 9.990 1.00 98.50 205 VAL A CA 1
ATOM 1552 C C . VAL A 1 205 ? -12.064 -7.282 10.000 1.00 98.50 205 VAL A C 1
ATOM 1554 O O . VAL A 1 205 ? -12.125 -8.415 10.475 1.00 98.50 205 VAL A O 1
ATOM 1557 N N . ALA A 1 206 ? -10.955 -6.785 9.459 1.00 98.56 206 ALA A N 1
ATOM 1558 C CA . ALA A 1 206 ? -9.657 -7.446 9.494 1.00 98.56 206 ALA A CA 1
ATOM 1559 C C . ALA A 1 206 ? -8.739 -6.715 10.477 1.00 98.56 206 ALA A C 1
ATOM 1561 O O . ALA A 1 206 ? -8.614 -5.494 10.435 1.00 98.56 206 ALA A O 1
ATOM 1562 N N . SER A 1 207 ? -8.091 -7.457 11.366 1.00 98.56 207 SER A N 1
ATOM 1563 C CA . SER A 1 207 ? -7.183 -6.907 12.370 1.00 98.56 207 SER A CA 1
ATOM 1564 C C . SER A 1 207 ? -5.990 -7.838 12.534 1.00 98.56 207 SER A C 1
ATOM 1566 O O . SER A 1 207 ? -6.148 -9.054 12.399 1.00 98.56 207 SER A O 1
ATOM 1568 N N . ILE A 1 208 ? -4.804 -7.271 12.743 1.00 98.31 208 ILE A N 1
ATOM 1569 C CA . ILE A 1 208 ? -3.544 -8.013 12.797 1.00 98.31 208 ILE A CA 1
ATOM 1570 C C . ILE A 1 208 ? -2.664 -7.524 13.953 1.00 98.31 208 ILE A C 1
ATOM 1572 O O . ILE A 1 208 ? -2.702 -6.347 14.319 1.00 98.31 208 ILE A O 1
ATOM 1576 N N . CYS A 1 209 ? -1.861 -8.444 14.505 1.00 97.31 209 CYS A N 1
ATOM 1577 C CA . CYS A 1 209 ? -0.881 -8.177 15.558 1.00 97.31 209 CYS A CA 1
ATOM 1578 C C . CYS A 1 209 ? -1.552 -7.543 16.790 1.00 97.31 209 CYS A C 1
ATOM 1580 O O . CYS A 1 209 ? -2.415 -8.158 17.410 1.00 97.31 209 CYS A O 1
ATOM 1582 N N . HIS A 1 210 ? -1.196 -6.311 17.140 1.00 98.31 210 HIS A N 1
ATOM 1583 C CA . HIS A 1 210 ? -1.779 -5.598 18.276 1.00 98.31 210 HIS A CA 1
ATOM 1584 C C . HIS A 1 210 ? -3.107 -4.901 17.941 1.00 98.31 210 HIS A C 1
ATOM 1586 O O . HIS A 1 210 ? -3.755 -4.367 18.841 1.00 98.31 210 HIS A O 1
ATOM 1592 N N . GLY A 1 211 ? -3.563 -4.912 16.682 1.00 98.00 211 GLY A N 1
ATOM 1593 C CA . GLY A 1 211 ? -4.830 -4.294 16.268 1.00 98.00 211 GLY A CA 1
ATOM 1594 C C . GLY A 1 211 ? -6.034 -4.809 17.066 1.00 98.00 211 GLY A C 1
ATOM 1595 O O . GLY A 1 211 ? -6.972 -4.062 17.362 1.00 98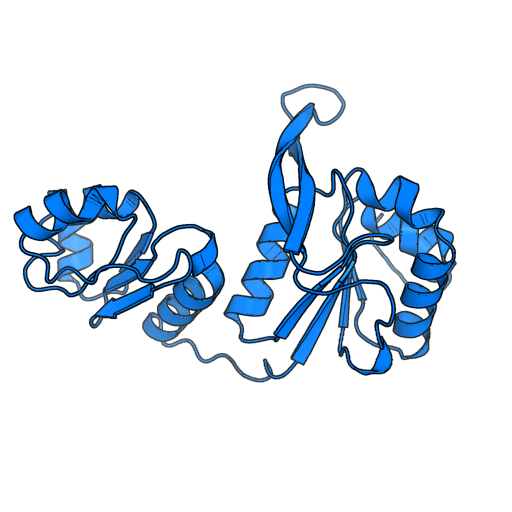.00 211 GLY A O 1
ATOM 1596 N N . GLN A 1 212 ? -5.969 -6.067 17.503 1.00 97.81 212 GLN A N 1
ATOM 1597 C CA . GLN A 1 212 ? -6.986 -6.735 18.306 1.00 97.81 212 GLN A CA 1
ATOM 1598 C C . GLN A 1 212 ? -7.173 -6.088 19.684 1.00 97.81 212 GLN A C 1
ATOM 1600 O O . GLN A 1 212 ? -8.239 -6.264 20.273 1.00 97.81 212 GLN A O 1
ATOM 1605 N N . LEU A 1 213 ? -6.216 -5.291 20.181 1.00 98.25 213 LEU A N 1
ATOM 1606 C CA . LEU A 1 213 ? -6.389 -4.501 21.406 1.00 98.25 213 LEU A CA 1
ATOM 1607 C C . LEU A 1 213 ? -7.581 -3.544 21.295 1.00 98.25 213 LEU A C 1
ATOM 1609 O O . LEU A 1 213 ? -8.372 -3.440 22.233 1.00 98.25 213 LEU A O 1
ATOM 1613 N N . ILE A 1 214 ? -7.775 -2.918 20.130 1.00 98.50 214 ILE A N 1
ATOM 1614 C CA . ILE A 1 214 ? -8.930 -2.046 19.882 1.00 98.50 214 ILE A CA 1
ATOM 1615 C C . ILE A 1 214 ? -10.224 -2.872 19.899 1.00 98.50 214 ILE A C 1
ATOM 1617 O O . ILE A 1 214 ? -11.216 -2.468 20.506 1.00 98.50 214 ILE A O 1
ATOM 1621 N N . LEU A 1 215 ? -10.223 -4.060 19.280 1.00 98.06 215 LEU A N 1
ATOM 1622 C CA . LEU A 1 215 ? -11.387 -4.955 19.281 1.00 98.06 215 LEU A CA 1
ATOM 1623 C C . LEU A 1 215 ? -11.736 -5.437 20.702 1.00 98.06 215 LEU A C 1
ATOM 1625 O O . LEU A 1 215 ? -12.912 -5.509 21.077 1.00 98.06 215 LEU A O 1
ATOM 1629 N N . ALA A 1 216 ? -10.721 -5.748 21.509 1.00 97.50 216 ALA A N 1
ATOM 1630 C CA . ALA A 1 216 ? -10.876 -6.143 22.902 1.00 97.50 216 ALA A CA 1
ATOM 1631 C C . ALA A 1 216 ? -11.467 -4.999 23.738 1.00 97.50 216 ALA A C 1
ATOM 1633 O O . ALA A 1 216 ? -12.472 -5.204 24.423 1.00 97.50 216 ALA A O 1
ATOM 1634 N N . ALA A 1 217 ? -10.915 -3.787 23.617 1.00 97.75 217 ALA A N 1
ATOM 1635 C CA . ALA A 1 217 ? -11.416 -2.587 24.290 1.00 97.75 217 ALA A CA 1
ATOM 1636 C C . ALA A 1 217 ? -12.850 -2.232 23.863 1.00 97.75 217 ALA A C 1
ATOM 1638 O O . ALA A 1 217 ? -13.677 -1.838 24.687 1.00 97.75 217 ALA A O 1
ATOM 1639 N N . ALA A 1 218 ? -13.198 -2.468 22.595 1.00 97.56 218 ALA A N 1
ATOM 1640 C CA . ALA A 1 218 ? -14.559 -2.291 22.098 1.00 97.56 218 ALA A CA 1
ATOM 1641 C C . ALA A 1 218 ? -15.540 -3.360 22.614 1.00 97.56 218 ALA A C 1
ATOM 1643 O O . ALA A 1 218 ? -16.755 -3.209 22.459 1.00 97.56 218 ALA A O 1
ATOM 1644 N N . GLY A 1 219 ? -15.044 -4.428 23.244 1.00 96.31 219 GLY A N 1
ATOM 1645 C CA . GLY A 1 219 ? -15.848 -5.524 23.779 1.00 96.31 219 GLY A CA 1
ATOM 1646 C C . GLY A 1 219 ? -16.459 -6.422 22.703 1.00 96.31 219 GLY A C 1
ATOM 1647 O O . GLY A 1 219 ? -17.371 -7.191 23.009 1.00 96.31 219 GLY A O 1
ATOM 1648 N N . VAL A 1 220 ? -15.976 -6.339 21.458 1.00 95.50 220 VAL A N 1
ATOM 1649 C CA . VAL A 1 220 ? -16.563 -7.045 20.307 1.00 95.50 220 VAL A CA 1
ATOM 1650 C C . VAL A 1 220 ? -16.032 -8.470 20.135 1.00 95.50 220 VAL A C 1
ATOM 1652 O O . VAL A 1 220 ? -16.603 -9.231 19.365 1.00 95.50 220 VAL A O 1
ATOM 1655 N N . LEU A 1 221 ? -14.999 -8.867 20.889 1.00 92.44 221 LEU A N 1
ATOM 1656 C CA . LEU A 1 221 ? -14.403 -10.211 20.827 1.00 92.44 221 LEU A CA 1
ATOM 1657 C C . LEU A 1 221 ? -15.165 -11.287 21.624 1.00 92.44 221 LEU A C 1
ATOM 1659 O O . LEU A 1 221 ? -14.916 -12.472 21.443 1.00 92.44 221 LEU A O 1
ATOM 1663 N N . LYS A 1 222 ? -16.121 -10.917 22.489 1.00 81.56 222 LYS A N 1
ATOM 1664 C CA . LYS A 1 222 ? -16.794 -11.855 23.419 1.00 81.56 222 LYS A CA 1
ATOM 1665 C C . LYS A 1 222 ? -17.574 -12.994 22.746 1.00 81.56 222 LYS A C 1
ATOM 1667 O O . LYS A 1 222 ? -17.939 -13.953 23.416 1.00 81.56 222 LYS A O 1
ATOM 1672 N N . VAL A 1 223 ? -17.875 -12.869 21.457 1.00 70.56 223 VAL A N 1
ATOM 1673 C CA . VAL A 1 223 ? -18.738 -13.792 20.701 1.00 70.56 223 VAL A CA 1
ATOM 1674 C C . VAL A 1 223 ? -18.089 -14.278 19.402 1.00 70.56 223 VAL A C 1
ATOM 1676 O O . VAL A 1 223 ? -18.777 -14.791 18.524 1.00 70.56 223 VAL A O 1
ATOM 1679 N N . VAL A 1 224 ? -16.774 -14.099 19.259 1.00 75.12 224 VAL A N 1
ATOM 1680 C CA . VAL A 1 224 ? -16.034 -14.396 18.025 1.00 75.12 224 VAL A CA 1
ATOM 1681 C C . VAL A 1 224 ? -14.753 -15.145 18.363 1.00 75.12 224 VAL A C 1
ATOM 1683 O O . VAL A 1 224 ? -14.056 -14.799 19.311 1.00 75.12 224 VAL A O 1
ATOM 1686 N N . SER A 1 225 ? -14.428 -16.173 17.583 1.00 76.06 225 SER A N 1
ATOM 1687 C CA . SER A 1 225 ? -13.122 -16.827 17.660 1.00 76.06 225 SER A CA 1
ATOM 1688 C C . SER A 1 225 ? -12.093 -15.997 16.892 1.00 76.06 225 SER A C 1
ATOM 1690 O O . SER A 1 225 ? -12.297 -15.702 15.716 1.00 76.06 225 SER A O 1
ATOM 1692 N N . CYS A 1 226 ? -10.985 -15.640 17.538 1.00 73.69 226 CYS A N 1
ATOM 1693 C CA . CYS A 1 226 ? -9.857 -14.944 16.922 1.00 73.69 226 CYS A CA 1
ATOM 1694 C C . CYS A 1 226 ? -8.530 -15.483 17.471 1.00 73.69 226 CYS A C 1
ATOM 1696 O O . CYS A 1 226 ? -8.478 -15.957 18.606 1.00 73.69 226 CYS A O 1
ATOM 1698 N N . CYS A 1 227 ? -7.462 -15.393 16.677 1.00 60.75 227 CYS A N 1
ATOM 1699 C CA . CYS A 1 227 ? -6.103 -15.590 17.174 1.00 60.75 227 CYS A CA 1
ATOM 1700 C C . CYS A 1 227 ? -5.641 -14.291 17.848 1.00 60.75 227 CYS A C 1
ATOM 1702 O O . CYS A 1 227 ? -5.759 -13.216 17.248 1.00 60.75 227 CYS A O 1
ATOM 1704 N N . LEU A 1 228 ? -5.179 -14.409 19.092 1.00 52.75 228 LEU A N 1
ATOM 1705 C CA . LEU A 1 228 ? -4.492 -13.348 19.827 1.00 52.75 228 LEU A CA 1
ATOM 1706 C C . LEU A 1 228 ? -2.988 -13.471 19.594 1.00 52.75 228 LEU A C 1
ATOM 1708 O O . LEU A 1 228 ? -2.512 -14.631 19.558 1.00 52.75 228 LEU A O 1
#

Radius of gyration: 20.55 Å; chains: 1; bounding box: 46×32×53 Å

pLDDT: mean 96.78, std 5.28, range [52.75, 98.94]

Foldseek 3Di:
DVLVVLVVLAADFDAACSVLVCLVSLSQADEEFEEAQVCQVSSVVSRHPYDYDPDQQDWDDGRRYIYHHHLNVLLVSLLVRCVSVVHDQPPLAFEEEEEDAAAFAQCLPSVVQSVSSNSVHHYFYEYPPDAAQDWHWYWHWDDPPDPGTDIDTDDIDTGHGYPPPDDLVRGQEYEYTDDPGLVVCLVDVSLLVSVVVCVVVVGYYHYDDHSCSNVVSNVVCPPDDDDD

Secondary structure (DSSP, 8-state):
-HHHHHHTT--EEEEGGGHHHHHHHTTTTT-EE---GGGHHHHHHTT-EE---SSTT-EEEETTEEEESSGGGHHHHHHHHHHHTT----S---EEEEE--TTEEHHHHHHHHHHHHHHT-EEEEE-TT--TT-EE-EEEEE-SSSSS-EEEE-PPEEP-S-STT--GGG-SEEEE--BTHHHHHTT-HHHHHHHHHHHHTT--EEE-GGGHHHHHHTTGGGGS----

Sequence (228 aa):
CVRKFSDSGKPIGSICHGHLILAAAGSVKGRKCTALHALGPVLIDAGAHWIEPKTRMDCVADGNIITGVIYRAHPEYIRLFVRALGGKVTGSDKRILFLCGDFMEDYEVTVPFQSLQALGCHVDAVSPKKKAGDICPTAVHDFEGDQTYSEKPGHNFILTASYEGLDASSYDALVIPGCRAPEYLALDETVIALVKEFMQSRKPVASICHGQLILAAAGVLKVVSCCL

InterPro domains:
  IPR002818 DJ-1/PfpI [PF01965] (2-82)
  IPR002818 DJ-1/PfpI [PF01965] (94-223)
  IPR006286 Deglycase PfpI-like [PTHR42733] (2-226)
  IPR029062 Class I glutamine amidotransferase-like [G3DSA:3.40.50.880] (1-88)
  IPR029062 Class I glutamine amidotransferase-like [G3DSA:3.40.50.880] (89-227)
  IPR029062 Class I glutamine amidotransferase-like [SSF52317] (2-86)
  IPR029062 Class I glutamine amidotransferase-like [SSF52317] (94-224)

Organism: Populus deltoides (NCBI:txid3696)